Protein AF-A0A3S1KWY7-F1 (afdb_monomer)

Sequence (290 aa):
LQGDIQLAKAERGGAYLPCSKHPVFDRMAEDWLSILKLPIPGHDAVPHLVTTAGLNLLLYQLDRARELLDRSPVELVCEIVSPKKSVVRDLSADSYQHNNMLPQLAIERFILRIAETQAWTAAVASDEPVLRASDLMQREFGWPDGDEDETVGDPKQLLDELLRKATTRHKQHVGKIHATWSRAIGLSSRRSSRRVRYAPTDRLLKTLVVACVDNRLEFKDFLVRLHQRYGIVIGDAQARSFVDAGTADQEDFSDNAHRLEERLASLGLLRRLSDSCAYVENPFQRARAE

Radius of gyration: 23.65 Å; Cα contacts (8 Å, |Δi|>4): 349; chains: 1; bounding box: 58×34×73 Å

pLDDT: mean 91.69, std 10.85, range [40.09, 98.75]

Mean predicted aligned error: 5.95 Å

Foldseek 3Di:
DDDPDDDDPDDDPPPDDPDPDDVLVVLLVLLLVLLVPFPDDPVVSVLLNVLSVLLSVLLVLLVLLCVLVVHDRQAQQAFADDPDDFLSQVVQLVSLVVSLCSNLVSVLSLLCCVCVDPQLVDLQPDPNNQVSLQVVCCVSPVRDDDDPPDDDPHSVVSSVVCSVVVSVVCVVPVSCSNVVSCVVSQQWDCVPHPGIGGYHDPSNVLSLLSSQPNFKDWLVVSQVSCCVSRNYQQALVSCVVCCVVVSDPNVSSNVRSVSSQVVCVVVVQWDDPDPPTIMGGNPRCVVVVD

Secondary structure (DSSP, 8-state):
---S----SS--TT-S-S-S--HHHHHHHHHHHHHHTSSS-HHHHHHHHHHHHHHHHHHHHHHHHHHHTT-PPP-EEB----SS--HHHHHHHHHHHHHHHHHHHHHHHHHHGGGGSHHHHHHHTSSSHHHHHHHHHHHHH-PPPPPTT-----HHHHHHHHHHHHHHHHHHTGGGHHHHHHHHTT-EE-TTSSS-EE---HHHHHHHHHHH-SSEEEHHHHHHHHHHHH-EE-STTT-HHHHHTTSS-HHHHHHHHHHHHHHHHHTT-EEEEETTEEEEE-TTTGGGT-

Structure (mmCIF, N/CA/C/O backbone):
data_AF-A0A3S1KWY7-F1
#
_entry.id   AF-A0A3S1KWY7-F1
#
loop_
_atom_site.group_PDB
_atom_site.id
_atom_site.type_symbol
_atom_site.label_atom_id
_atom_site.label_alt_id
_atom_site.label_comp_id
_atom_site.label_asym_id
_atom_site.label_entity_id
_atom_site.label_seq_id
_atom_site.pdbx_PDB_ins_code
_atom_site.Cartn_x
_atom_site.Cartn_y
_atom_site.Cartn_z
_atom_site.occupancy
_atom_site.B_iso_or_equiv
_atom_site.auth_seq_id
_atom_site.auth_comp_id
_atom_site.auth_asym_id
_atom_site.auth_atom_id
_atom_site.pdbx_PDB_model_num
ATOM 1 N N . LEU A 1 1 ? -31.389 -14.061 -9.889 1.00 49.72 1 LEU A N 1
ATOM 2 C CA . LEU A 1 1 ? -30.827 -12.825 -9.283 1.00 49.72 1 LEU A CA 1
ATOM 3 C C . LEU A 1 1 ? -29.700 -12.225 -10.115 1.00 49.72 1 LEU A C 1
ATOM 5 O O . LEU A 1 1 ? -29.557 -11.013 -10.098 1.00 49.72 1 LEU A O 1
ATOM 9 N N . GLN A 1 2 ? -28.954 -13.015 -10.885 1.00 48.81 2 GLN A N 1
ATOM 10 C CA . GLN A 1 2 ? -28.228 -12.488 -12.041 1.00 48.81 2 GLN A CA 1
ATOM 11 C C . GLN A 1 2 ? -29.067 -12.820 -13.278 1.00 48.81 2 GLN A C 1
ATOM 13 O O . GLN A 1 2 ? -29.510 -13.959 -13.411 1.00 48.81 2 GLN A O 1
ATOM 18 N N . GLY A 1 3 ? -29.427 -11.800 -14.061 1.00 72.56 3 GLY A N 1
ATOM 19 C CA . GLY A 1 3 ? -30.103 -11.984 -15.348 1.00 72.56 3 GLY A CA 1
ATOM 20 C C . GLY A 1 3 ? -29.151 -12.579 -16.386 1.00 72.56 3 GLY A C 1
ATOM 21 O O . GLY A 1 3 ? -28.060 -13.033 -16.038 1.00 72.56 3 GLY A O 1
ATOM 22 N N . ASP A 1 4 ? -29.546 -12.545 -17.655 1.00 79.00 4 ASP A N 1
ATOM 23 C CA . ASP A 1 4 ? -28.697 -13.028 -18.743 1.00 79.00 4 ASP A CA 1
ATOM 24 C C . ASP A 1 4 ? -27.339 -12.311 -18.766 1.00 79.00 4 ASP A C 1
ATOM 26 O O . ASP A 1 4 ? -27.236 -11.113 -18.473 1.00 79.00 4 ASP A O 1
ATOM 30 N N . ILE A 1 5 ? -26.287 -13.061 -19.110 1.00 71.94 5 ILE A N 1
ATOM 31 C CA . ILE A 1 5 ? -24.912 -12.561 -19.182 1.00 71.94 5 ILE A CA 1
ATOM 32 C C . ILE A 1 5 ? -24.863 -11.406 -20.187 1.00 71.94 5 ILE A C 1
ATOM 34 O O . ILE A 1 5 ? -25.022 -11.599 -21.391 1.00 71.94 5 ILE A O 1
ATOM 38 N N . GLN A 1 6 ? -24.611 -10.195 -19.692 1.00 77.06 6 GLN A N 1
ATOM 39 C CA . GLN A 1 6 ? -24.417 -9.031 -20.547 1.00 77.06 6 GLN A CA 1
ATOM 40 C C . GLN A 1 6 ? -22.959 -8.959 -20.987 1.00 77.06 6 GLN A C 1
ATOM 42 O O . GLN A 1 6 ? -22.076 -8.583 -20.216 1.00 77.06 6 GLN A O 1
ATOM 47 N N . LEU A 1 7 ? -22.709 -9.321 -22.242 1.00 74.88 7 LEU A N 1
ATOM 48 C CA . LEU A 1 7 ? -21.405 -9.146 -22.869 1.00 74.88 7 LEU A CA 1
ATOM 49 C C . LEU A 1 7 ? -21.224 -7.694 -23.323 1.00 74.88 7 LEU A C 1
ATOM 51 O O . LEU A 1 7 ? -22.171 -7.025 -23.748 1.00 74.88 7 LEU A O 1
ATOM 55 N N . ALA A 1 8 ? -19.990 -7.197 -23.251 1.00 69.88 8 ALA A N 1
ATOM 56 C CA . ALA A 1 8 ? -19.654 -5.906 -23.831 1.00 69.88 8 ALA A CA 1
ATOM 57 C C . ALA A 1 8 ? -19.888 -5.943 -25.351 1.00 69.88 8 ALA A C 1
ATOM 59 O O . ALA A 1 8 ? -19.490 -6.890 -26.023 1.00 69.88 8 ALA A O 1
ATOM 60 N N . LYS A 1 9 ? -20.506 -4.890 -25.907 1.00 78.06 9 LYS A N 1
ATOM 61 C CA . LYS A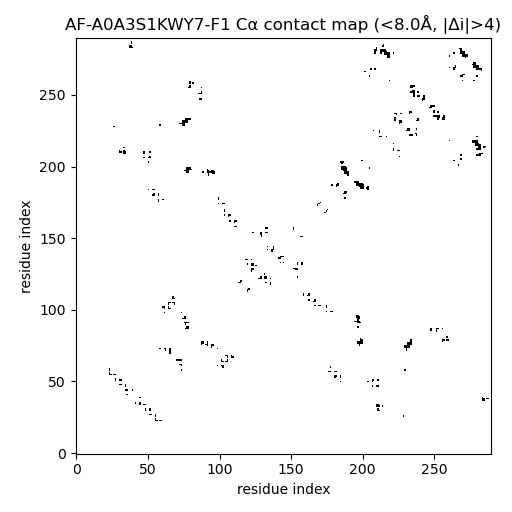 1 9 ? -20.797 -4.792 -27.353 1.00 78.06 9 LYS A CA 1
ATOM 62 C C . LYS A 1 9 ? -19.541 -4.750 -28.236 1.00 78.06 9 LYS A C 1
ATOM 64 O O . LYS A 1 9 ? -19.638 -4.990 -29.432 1.00 78.06 9 LYS A O 1
ATOM 69 N N . ALA A 1 10 ? -18.393 -4.405 -27.658 1.00 76.44 10 ALA A N 1
ATOM 70 C CA . ALA A 1 10 ? -17.090 -4.414 -28.307 1.00 76.44 10 ALA A CA 1
ATOM 71 C C . ALA A 1 10 ? -16.009 -4.688 -27.256 1.00 76.44 10 ALA A C 1
ATOM 73 O O . ALA A 1 10 ? -16.107 -4.192 -26.127 1.00 76.44 10 ALA A O 1
ATOM 74 N N . GLU A 1 11 ? -14.969 -5.433 -27.630 1.00 61.72 11 GLU A N 1
ATOM 75 C CA . GLU A 1 11 ? -13.766 -5.532 -26.809 1.00 61.72 11 GLU A CA 1
ATOM 76 C C . GLU A 1 11 ? -13.100 -4.158 -26.714 1.00 61.72 11 GLU A C 1
ATOM 78 O O . GLU A 1 11 ? -12.749 -3.532 -27.713 1.00 61.72 11 GLU A O 1
ATOM 83 N N . ARG A 1 12 ? -12.928 -3.670 -25.485 1.00 60.59 12 ARG A N 1
ATOM 84 C CA . ARG A 1 12 ? -12.087 -2.505 -25.219 1.00 60.59 12 ARG A CA 1
ATOM 85 C C . ARG A 1 12 ? -10.679 -2.999 -24.923 1.00 60.59 12 ARG A C 1
ATOM 87 O O . ARG A 1 12 ? -10.437 -3.567 -23.858 1.00 60.59 12 ARG A O 1
ATOM 94 N N . GLY A 1 13 ? -9.753 -2.755 -25.849 1.00 58.25 13 GLY A N 1
ATOM 95 C CA . GLY A 1 13 ? -8.327 -2.950 -25.594 1.00 58.25 13 GLY A CA 1
ATOM 96 C C . GLY A 1 13 ? -7.912 -2.237 -24.301 1.00 58.25 13 GLY A C 1
ATOM 97 O O . GLY A 1 13 ? -8.309 -1.097 -24.060 1.00 58.25 13 GLY A O 1
ATOM 98 N N . GLY A 1 14 ? -7.172 -2.933 -23.434 1.00 61.06 14 GLY A N 1
ATOM 99 C CA . GLY A 1 14 ? -6.734 -2.400 -22.138 1.00 61.06 14 GLY A CA 1
ATOM 100 C C . GLY A 1 14 ? -7.802 -2.349 -21.034 1.00 61.06 14 GLY A C 1
ATOM 101 O O . GLY A 1 14 ? -7.566 -1.716 -20.009 1.00 61.06 14 GLY A O 1
ATOM 102 N N . ALA A 1 15 ? -8.963 -2.997 -21.202 1.00 60.56 15 ALA A N 1
ATOM 103 C CA . ALA A 1 15 ? -10.008 -3.062 -20.167 1.00 60.56 15 ALA A CA 1
ATOM 104 C C . ALA A 1 15 ? -9.779 -4.137 -19.086 1.00 60.56 15 ALA A C 1
ATOM 106 O O . ALA A 1 15 ? -10.572 -4.245 -18.151 1.00 60.56 15 ALA A O 1
ATOM 107 N N . TYR A 1 16 ? -8.706 -4.919 -19.201 1.00 69.44 16 TYR A N 1
ATOM 108 C CA . TYR A 1 16 ? -8.359 -5.987 -18.268 1.00 69.44 16 TYR A CA 1
ATOM 109 C C . TYR A 1 16 ? -7.061 -5.665 -17.531 1.00 69.44 16 TYR A C 1
ATOM 111 O O . TYR A 1 16 ? -6.179 -4.982 -18.055 1.00 69.44 16 TYR A O 1
ATOM 119 N N . LEU A 1 17 ? -6.933 -6.188 -16.311 1.00 79.75 17 LEU A N 1
ATOM 120 C CA . LEU A 1 17 ? -5.652 -6.194 -15.613 1.00 79.75 17 LEU A CA 1
ATOM 121 C C . LEU A 1 17 ? -4.672 -7.129 -16.347 1.00 79.75 17 LEU A C 1
ATOM 123 O O . LEU A 1 17 ? -5.096 -8.149 -16.890 1.00 79.75 17 LEU A O 1
ATOM 127 N N . PRO A 1 18 ? -3.361 -6.828 -16.347 1.00 79.75 18 PRO A N 1
ATOM 128 C CA . PRO A 1 18 ? -2.357 -7.562 -17.126 1.00 79.75 18 PRO A CA 1
ATOM 129 C C . PRO A 1 18 ? -2.070 -8.986 -16.619 1.00 79.75 18 PRO A C 1
ATOM 131 O O . PRO A 1 18 ? -1.205 -9.666 -17.163 1.00 79.75 18 PRO A O 1
ATOM 134 N N . CYS A 1 19 ? -2.749 -9.445 -15.566 1.00 86.12 19 CYS A N 1
ATOM 135 C CA . CYS A 1 19 ? -2.584 -10.782 -15.006 1.00 86.12 19 CYS A CA 1
ATOM 136 C C . CYS A 1 19 ? -3.943 -11.437 -14.745 1.00 86.12 19 CYS A C 1
ATOM 138 O O . CYS A 1 19 ? -4.863 -10.803 -14.230 1.00 86.12 19 CYS A O 1
ATOM 140 N N . SER A 1 20 ? -4.037 -12.734 -15.041 1.00 85.88 20 SER A N 1
ATOM 141 C CA . SER A 1 20 ? -5.226 -13.558 -14.784 1.00 85.88 20 SER A CA 1
ATOM 142 C C . SER A 1 20 ? -5.286 -14.118 -13.360 1.00 85.88 20 SER A C 1
ATOM 144 O O . SER A 1 20 ? -6.339 -14.575 -12.926 1.00 85.88 20 SER A O 1
ATOM 146 N N . LYS A 1 21 ? -4.165 -14.089 -12.628 1.00 90.81 21 LYS A N 1
ATOM 147 C CA . LYS A 1 21 ? -4.046 -14.549 -11.239 1.00 90.81 21 LYS A CA 1
ATOM 148 C C . LYS A 1 21 ? -3.151 -13.599 -10.454 1.00 90.81 21 LYS A C 1
ATOM 150 O O . LYS A 1 21 ? -2.120 -13.168 -10.967 1.00 90.81 21 LYS A O 1
ATOM 155 N N . HIS A 1 22 ? -3.548 -13.292 -9.225 1.00 94.25 22 HIS A N 1
ATOM 156 C CA . HIS A 1 22 ? -2.769 -12.508 -8.273 1.00 94.25 22 HIS A CA 1
ATOM 157 C C . HIS A 1 22 ? -3.354 -12.712 -6.864 1.00 94.25 22 HIS A C 1
ATOM 159 O O . HIS A 1 22 ? -4.580 -12.680 -6.750 1.00 94.25 22 HIS A O 1
ATOM 165 N N . PRO A 1 23 ? -2.548 -12.832 -5.788 1.00 93.44 23 PRO A N 1
ATOM 166 C CA . PRO A 1 23 ? -3.064 -13.047 -4.425 1.00 93.44 23 PRO A CA 1
ATOM 167 C C . PRO A 1 23 ? -4.078 -11.993 -3.951 1.00 93.44 23 PRO A C 1
ATOM 169 O O . PRO A 1 23 ? -4.983 -12.274 -3.171 1.00 93.44 23 PRO A O 1
ATOM 172 N N . VAL A 1 24 ? -3.960 -10.761 -4.458 1.00 94.88 24 VAL A N 1
ATOM 173 C CA . VAL A 1 24 ? -4.938 -9.683 -4.213 1.00 94.88 24 VAL A CA 1
ATOM 174 C C . VAL A 1 24 ? -6.356 -10.070 -4.650 1.00 94.88 24 VAL A C 1
ATOM 176 O O . VAL A 1 24 ? -7.313 -9.652 -4.006 1.00 94.88 24 VAL A O 1
ATOM 179 N N . PHE A 1 25 ? -6.511 -10.823 -5.743 1.00 94.88 25 PHE A N 1
ATOM 180 C CA . PHE A 1 25 ? -7.830 -11.198 -6.258 1.00 94.88 25 PHE A CA 1
ATOM 181 C C . PHE A 1 25 ? -8.534 -12.151 -5.293 1.00 94.88 25 PHE A C 1
ATOM 183 O O . PHE A 1 25 ? -9.704 -11.939 -4.982 1.00 94.88 25 PHE A O 1
ATOM 190 N N . ASP A 1 26 ? -7.794 -13.121 -4.753 1.00 96.44 26 ASP A N 1
ATOM 191 C CA . ASP A 1 26 ? -8.300 -14.049 -3.742 1.00 96.44 26 ASP A CA 1
ATOM 192 C C . ASP A 1 26 ? -8.645 -13.301 -2.450 1.00 96.44 26 ASP A C 1
ATOM 194 O O . ASP A 1 26 ? -9.755 -13.430 -1.940 1.00 96.44 26 ASP A O 1
ATOM 198 N N . ARG A 1 27 ? -7.758 -12.412 -1.978 1.00 96.94 27 ARG A N 1
ATOM 199 C CA . ARG A 1 27 ? -8.027 -11.573 -0.799 1.00 96.94 27 ARG A CA 1
ATOM 200 C C . ARG A 1 27 ? -9.278 -10.710 -0.969 1.00 96.94 27 ARG A C 1
ATOM 202 O O . ARG A 1 27 ? -10.098 -10.637 -0.060 1.00 96.94 27 ARG A O 1
ATOM 209 N N . MET A 1 28 ? -9.446 -10.075 -2.128 1.00 96.88 28 MET A N 1
ATOM 210 C CA . MET A 1 28 ? -10.628 -9.267 -2.431 1.00 96.88 28 MET A CA 1
ATOM 211 C C . MET A 1 28 ? -11.903 -10.115 -2.456 1.00 96.88 28 MET A C 1
ATOM 213 O O . MET A 1 28 ? -12.927 -9.689 -1.922 1.00 96.88 28 MET A O 1
ATOM 217 N N . ALA A 1 29 ? -11.843 -11.315 -3.039 1.00 97.56 29 ALA A N 1
ATOM 218 C CA . ALA A 1 29 ? -12.961 -12.250 -3.041 1.00 97.56 29 ALA A CA 1
ATOM 219 C C . ALA A 1 29 ? -13.315 -12.710 -1.620 1.00 97.56 29 ALA A C 1
ATOM 221 O O . ALA A 1 29 ? -14.490 -12.725 -1.260 1.00 97.56 29 ALA A O 1
ATOM 222 N N . GLU A 1 30 ? -12.321 -13.025 -0.789 1.00 97.94 30 GLU A N 1
ATOM 223 C CA . GLU A 1 30 ? -12.524 -13.358 0.621 1.00 97.94 30 GLU A CA 1
ATOM 224 C C . GLU A 1 30 ? -13.171 -12.207 1.397 1.00 97.94 30 GLU A C 1
ATOM 226 O O . GLU A 1 30 ? -14.135 -12.440 2.121 1.00 97.94 30 GLU A O 1
ATOM 231 N N . ASP A 1 31 ? -12.695 -10.969 1.219 1.00 97.94 31 ASP A N 1
ATOM 232 C CA . ASP A 1 31 ? -13.273 -9.792 1.877 1.00 97.94 31 ASP A CA 1
ATOM 233 C C . ASP A 1 31 ? -14.746 -9.617 1.481 1.00 97.94 31 ASP A C 1
ATOM 235 O O . ASP A 1 31 ? -15.614 -9.389 2.327 1.00 97.94 31 ASP A O 1
ATOM 239 N N . TRP A 1 32 ? -15.049 -9.771 0.189 1.00 97.81 32 TRP A N 1
ATOM 240 C CA . TRP A 1 32 ? -16.413 -9.697 -0.324 1.00 97.81 32 TRP A CA 1
ATOM 241 C C . TRP A 1 32 ? -17.293 -10.819 0.214 1.00 97.81 32 TRP A C 1
ATOM 243 O O . TRP A 1 32 ? -18.424 -10.553 0.613 1.00 97.81 32 TRP A O 1
ATOM 253 N N . LEU A 1 33 ? -16.791 -12.052 0.276 1.00 97.25 33 LEU A N 1
ATOM 254 C CA . LEU A 1 33 ? -17.517 -13.176 0.863 1.00 97.25 33 LEU A CA 1
ATOM 255 C C . LEU A 1 33 ? -17.790 -12.947 2.352 1.00 97.25 33 LEU A C 1
ATOM 257 O O . LEU A 1 33 ? -18.905 -13.217 2.795 1.00 97.25 33 LEU A O 1
ATOM 261 N N . SER A 1 34 ? -16.820 -12.433 3.112 1.00 96.19 34 SER A N 1
ATOM 262 C CA . SER A 1 34 ? -17.007 -12.079 4.524 1.00 96.19 34 SER A CA 1
ATOM 263 C C . SER A 1 34 ? -18.106 -11.035 4.696 1.00 96.19 34 SER A C 1
ATOM 265 O O . SER A 1 34 ? -18.969 -11.207 5.547 1.00 96.19 34 SER A O 1
ATOM 267 N N . ILE A 1 35 ? -18.129 -9.996 3.853 1.00 96.81 35 ILE A N 1
ATOM 268 C CA . ILE A 1 35 ? -19.142 -8.932 3.909 1.00 96.81 35 ILE A CA 1
ATOM 269 C C . ILE A 1 35 ? -20.525 -9.441 3.476 1.00 96.81 35 ILE A C 1
ATOM 271 O O . ILE A 1 35 ? -21.518 -9.179 4.149 1.00 96.81 35 ILE A O 1
ATOM 275 N N . LEU A 1 36 ? -20.611 -10.172 2.361 1.00 95.94 36 LEU A N 1
ATOM 276 C CA . LEU A 1 36 ? -21.878 -10.632 1.777 1.00 95.94 36 LEU A CA 1
ATOM 277 C C . LEU A 1 36 ? -22.570 -11.724 2.605 1.00 95.94 36 LEU A C 1
ATOM 279 O O . LEU A 1 36 ? -23.769 -11.935 2.444 1.00 95.94 36 LEU A O 1
ATOM 283 N N . LYS A 1 37 ? -21.836 -12.421 3.479 1.00 94.06 37 LYS A N 1
ATOM 284 C CA . LYS A 1 37 ? -22.401 -13.403 4.419 1.00 94.06 37 LYS A CA 1
ATOM 285 C C . LYS A 1 37 ? -23.088 -12.764 5.625 1.00 94.06 37 LYS A C 1
ATOM 287 O O . LYS A 1 37 ? -23.775 -13.472 6.365 1.00 94.06 37 LYS A O 1
ATOM 292 N N . LEU A 1 38 ? -22.884 -11.469 5.855 1.00 94.00 38 LEU A N 1
ATOM 293 C CA . LEU A 1 38 ? -23.442 -10.788 7.016 1.00 94.00 38 LEU A CA 1
ATOM 294 C C . LEU A 1 38 ? -24.953 -10.609 6.859 1.00 94.00 38 LEU A C 1
ATOM 296 O O . LEU A 1 38 ? -25.429 -10.345 5.753 1.00 94.00 38 LEU A O 1
ATOM 300 N N . PRO A 1 39 ? -25.719 -10.705 7.958 1.00 93.06 39 PRO A N 1
ATOM 301 C CA . PRO A 1 39 ? -27.167 -10.536 7.939 1.00 93.06 39 PRO A CA 1
ATOM 302 C C . PRO A 1 39 ? -27.543 -9.045 7.890 1.00 93.06 39 PRO A C 1
ATOM 304 O O . PRO A 1 39 ? -28.243 -8.539 8.763 1.00 93.06 39 PRO A O 1
ATOM 307 N N . ILE A 1 40 ? -27.053 -8.327 6.879 1.00 93.00 40 ILE A N 1
ATOM 308 C CA . ILE A 1 40 ? -27.330 -6.904 6.658 1.00 93.00 40 ILE A CA 1
ATOM 309 C C . ILE A 1 40 ? -27.979 -6.679 5.293 1.00 93.00 40 ILE A C 1
ATOM 311 O O . ILE A 1 40 ? -27.736 -7.443 4.354 1.00 93.00 40 ILE A O 1
ATOM 315 N N . PRO A 1 41 ? -28.789 -5.619 5.140 1.00 93.44 41 PRO A N 1
ATOM 316 C CA . PRO A 1 41 ? -29.304 -5.227 3.839 1.00 93.44 41 PRO A CA 1
ATOM 317 C C . PRO A 1 41 ? -28.186 -4.995 2.816 1.00 93.44 41 PRO A C 1
ATOM 319 O O . PRO A 1 41 ? -27.132 -4.441 3.128 1.00 93.44 41 PRO A O 1
ATOM 322 N N . GLY A 1 42 ? -28.442 -5.337 1.549 1.00 89.69 42 GLY A N 1
ATOM 323 C CA . GLY A 1 42 ? -27.450 -5.160 0.481 1.00 89.69 42 GLY A CA 1
ATOM 324 C C . GLY A 1 42 ? -26.943 -3.718 0.347 1.00 89.69 42 GLY A C 1
ATOM 325 O O . GLY A 1 42 ? -25.762 -3.508 0.087 1.00 89.69 42 GLY A O 1
ATOM 326 N N . HIS A 1 43 ? -27.796 -2.716 0.591 1.00 92.31 43 HIS A N 1
ATOM 327 C CA . HIS A 1 43 ? -27.392 -1.306 0.557 1.00 92.31 43 HIS A CA 1
ATOM 328 C C . HIS A 1 43 ? -26.395 -0.931 1.667 1.00 92.31 43 HIS A C 1
ATOM 330 O O . HIS A 1 43 ? -25.552 -0.067 1.437 1.00 92.31 43 HIS A O 1
ATOM 336 N N . ASP A 1 44 ? -26.432 -1.612 2.816 1.00 93.44 44 ASP A N 1
ATOM 337 C CA . ASP A 1 44 ? -25.475 -1.426 3.914 1.00 93.44 44 ASP A CA 1
ATOM 338 C C . ASP A 1 44 ? -24.155 -2.168 3.660 1.00 93.44 44 ASP A C 1
ATOM 340 O O . ASP A 1 44 ? -23.091 -1.730 4.103 1.00 93.44 44 ASP A O 1
ATOM 344 N N . ALA A 1 45 ? -24.192 -3.261 2.892 1.00 96.00 45 ALA A N 1
ATOM 345 C CA . ALA A 1 45 ? -22.995 -3.986 2.467 1.00 96.00 45 ALA A CA 1
ATOM 346 C C . ALA A 1 45 ? -22.182 -3.216 1.407 1.00 96.00 45 ALA A C 1
ATOM 348 O O . ALA A 1 45 ? -20.949 -3.261 1.415 1.00 96.00 45 ALA A O 1
ATOM 349 N N . VAL A 1 46 ? -22.845 -2.479 0.504 1.00 96.88 46 VAL A N 1
ATOM 350 C CA . VAL A 1 46 ? -22.202 -1.783 -0.630 1.00 96.88 46 VAL A CA 1
ATOM 351 C C . VAL A 1 46 ? -21.046 -0.861 -0.206 1.00 96.88 46 VAL A C 1
ATOM 353 O O . VAL A 1 46 ? -19.967 -0.987 -0.789 1.00 96.88 46 VAL A O 1
ATOM 356 N N . PRO A 1 47 ? -21.174 0.023 0.805 1.00 97.06 47 PRO A N 1
ATOM 357 C CA . PRO A 1 47 ? -20.056 0.854 1.255 1.00 97.06 47 PRO A CA 1
ATOM 358 C C . PRO A 1 47 ? -18.812 0.054 1.670 1.00 97.06 47 PRO A C 1
ATOM 360 O O . PRO A 1 47 ? -17.687 0.476 1.386 1.00 97.06 47 PRO A O 1
ATOM 363 N N . HIS A 1 48 ? -19.000 -1.105 2.308 1.00 98.00 48 HIS A N 1
ATOM 364 C CA . HIS A 1 48 ? -17.911 -1.992 2.720 1.00 98.00 48 HIS A CA 1
ATOM 365 C C . HIS A 1 48 ? -17.269 -2.695 1.517 1.00 98.00 48 HIS A C 1
ATOM 367 O O . HIS A 1 48 ? -16.041 -2.749 1.426 1.00 98.00 48 HIS A O 1
ATOM 373 N N . LEU A 1 49 ? -18.076 -3.152 0.554 1.00 98.19 49 LEU A N 1
ATOM 374 C CA . LEU A 1 49 ? -17.595 -3.754 -0.696 1.00 98.19 49 LEU A CA 1
ATOM 375 C C . LEU A 1 49 ? -16.781 -2.760 -1.530 1.00 98.19 49 LEU A C 1
ATOM 377 O O . LEU A 1 49 ? -15.694 -3.087 -1.997 1.00 98.19 49 LEU A O 1
ATOM 381 N N . VAL A 1 50 ? -17.263 -1.522 -1.668 1.00 97.69 50 VAL A N 1
ATOM 382 C CA . VAL A 1 50 ? -16.556 -0.454 -2.396 1.00 97.69 50 VAL A CA 1
ATOM 383 C C . VAL A 1 50 ? -15.239 -0.102 -1.704 1.00 97.69 50 VAL A C 1
ATOM 385 O O . VAL A 1 50 ? -14.211 0.058 -2.361 1.00 97.69 50 VAL A O 1
ATOM 388 N N . THR A 1 51 ? -15.247 -0.004 -0.373 1.00 98.31 51 THR A N 1
ATOM 389 C CA . THR A 1 51 ? -14.051 0.342 0.408 1.00 98.31 51 THR A CA 1
ATOM 390 C C . THR A 1 51 ? -12.990 -0.762 0.332 1.00 98.31 51 THR A C 1
ATOM 392 O O . THR A 1 51 ? -11.824 -0.459 0.076 1.00 98.31 51 THR A O 1
ATOM 395 N N . THR A 1 52 ? -13.375 -2.034 0.490 1.00 98.12 52 THR A N 1
ATOM 396 C CA . THR A 1 52 ? -12.451 -3.180 0.359 1.00 98.12 52 THR A CA 1
ATOM 397 C C . THR A 1 52 ? -11.969 -3.371 -1.076 1.00 98.12 52 THR A C 1
ATOM 399 O O . THR A 1 52 ? -10.792 -3.663 -1.277 1.00 98.12 52 THR A O 1
ATOM 402 N N . ALA A 1 53 ? -12.811 -3.124 -2.084 1.00 97.50 53 ALA A N 1
ATOM 403 C CA . ALA A 1 53 ? -12.390 -3.118 -3.485 1.00 97.50 53 ALA A CA 1
ATOM 404 C C . ALA A 1 53 ? -11.317 -2.053 -3.744 1.00 97.50 53 ALA A C 1
ATOM 406 O O . ALA A 1 53 ? -10.266 -2.351 -4.305 1.00 97.50 53 ALA A O 1
ATOM 407 N N . GLY A 1 54 ? -11.544 -0.818 -3.285 1.00 97.25 54 GLY A N 1
ATOM 408 C CA . GLY A 1 54 ? -10.576 0.266 -3.436 1.00 97.25 54 GLY A CA 1
ATOM 409 C C . GLY A 1 54 ? -9.256 -0.007 -2.708 1.00 97.25 54 GLY A C 1
ATOM 410 O O . GLY A 1 54 ? -8.194 0.263 -3.266 1.00 97.25 54 GLY A O 1
ATOM 411 N N . LEU A 1 55 ? -9.305 -0.585 -1.500 1.00 98.38 55 LEU A N 1
ATOM 412 C CA . LEU A 1 55 ? -8.106 -1.003 -0.766 1.00 98.38 55 LEU A CA 1
ATOM 413 C C . LEU A 1 55 ? -7.330 -2.076 -1.536 1.00 98.38 55 LEU A C 1
ATOM 415 O O . LEU A 1 55 ? -6.126 -1.938 -1.735 1.00 98.38 55 LEU A O 1
ATOM 419 N N . ASN A 1 56 ? -8.016 -3.117 -2.006 1.00 97.75 56 ASN A N 1
ATOM 420 C CA . ASN A 1 56 ? -7.385 -4.213 -2.729 1.00 97.75 56 ASN A CA 1
ATOM 421 C C . ASN A 1 56 ? -6.786 -3.760 -4.061 1.00 97.75 56 ASN A C 1
ATOM 423 O O . ASN A 1 56 ? -5.645 -4.103 -4.349 1.00 97.75 56 ASN A O 1
ATOM 427 N N . LEU A 1 57 ? -7.486 -2.940 -4.846 1.00 95.06 57 LEU A N 1
ATOM 428 C CA . LEU A 1 57 ? -6.946 -2.431 -6.109 1.00 95.06 57 LEU A CA 1
ATOM 429 C C . LEU A 1 57 ? -5.772 -1.456 -5.897 1.00 95.06 57 LEU A C 1
ATOM 431 O O . LEU A 1 57 ? -4.842 -1.432 -6.704 1.00 95.06 57 LEU A O 1
ATOM 435 N N . LEU A 1 58 ? -5.775 -0.681 -4.805 1.00 96.75 58 LEU A N 1
ATOM 436 C CA . LEU A 1 58 ? -4.615 0.120 -4.403 1.00 96.75 58 LEU A CA 1
ATOM 437 C C . LEU A 1 58 ? -3.425 -0.782 -4.057 1.00 96.75 58 LEU A C 1
ATOM 439 O O . LEU A 1 58 ? -2.327 -0.554 -4.559 1.00 96.75 58 LEU A O 1
ATOM 443 N N . LEU A 1 59 ? -3.641 -1.821 -3.245 1.00 97.25 59 LEU A N 1
ATOM 444 C CA . LEU A 1 59 ? -2.600 -2.789 -2.893 1.00 97.25 59 LEU A CA 1
ATOM 445 C C . LEU A 1 59 ? -2.081 -3.534 -4.123 1.00 97.25 59 LEU A C 1
ATOM 447 O O . LEU A 1 59 ? -0.878 -3.703 -4.242 1.00 97.25 59 LEU A O 1
ATOM 451 N N . TYR A 1 60 ? -2.946 -3.885 -5.078 1.00 96.19 60 TYR A N 1
ATOM 452 C CA . TYR A 1 60 ? -2.534 -4.464 -6.356 1.00 96.19 60 TYR A CA 1
ATOM 453 C C . TYR A 1 60 ? -1.543 -3.565 -7.100 1.00 96.19 60 TYR A C 1
ATOM 455 O O . TYR A 1 60 ? -0.512 -4.044 -7.563 1.00 96.19 60 TYR A O 1
ATOM 463 N N . GLN A 1 61 ? -1.813 -2.258 -7.192 1.00 95.19 61 GLN A N 1
ATOM 464 C CA . GLN A 1 61 ? -0.888 -1.327 -7.842 1.00 95.19 61 GLN A CA 1
ATOM 465 C C . GLN A 1 61 ? 0.486 -1.321 -7.155 1.00 95.19 61 GLN A C 1
ATOM 467 O O . GLN A 1 61 ? 1.512 -1.321 -7.838 1.00 95.19 61 GLN A O 1
ATOM 472 N N . LEU A 1 62 ? 0.506 -1.308 -5.819 1.00 97.25 62 LEU A N 1
ATOM 473 C CA . LEU A 1 62 ? 1.751 -1.302 -5.054 1.00 97.25 62 LEU A CA 1
ATOM 474 C C . LEU A 1 62 ? 2.480 -2.652 -5.141 1.00 97.25 62 LEU A C 1
ATOM 476 O O . LEU A 1 62 ? 3.693 -2.659 -5.323 1.00 97.25 62 LEU A O 1
ATOM 480 N N . ASP A 1 63 ? 1.751 -3.769 -5.103 1.00 96.38 63 ASP A N 1
ATOM 481 C CA . ASP A 1 63 ? 2.272 -5.130 -5.269 1.00 96.38 63 ASP A CA 1
ATOM 482 C C . ASP A 1 63 ? 2.949 -5.305 -6.629 1.00 96.38 63 ASP A C 1
ATOM 484 O O . ASP A 1 63 ? 4.110 -5.698 -6.699 1.00 96.38 63 ASP A O 1
ATOM 488 N N . ARG A 1 64 ? 2.286 -4.899 -7.717 1.00 95.50 64 ARG A N 1
ATOM 489 C CA . ARG A 1 64 ? 2.889 -4.942 -9.057 1.00 95.50 64 ARG A CA 1
ATOM 490 C C . ARG A 1 64 ? 4.150 -4.090 -9.155 1.00 95.50 64 ARG A C 1
ATOM 492 O O . ARG A 1 64 ? 5.094 -4.480 -9.841 1.00 95.50 64 ARG A O 1
ATOM 499 N N . ALA A 1 65 ? 4.174 -2.944 -8.476 1.00 96.56 65 ALA A N 1
ATOM 500 C CA . ALA A 1 65 ? 5.344 -2.081 -8.445 1.00 96.56 65 ALA A CA 1
ATOM 501 C C . ALA A 1 65 ? 6.508 -2.717 -7.669 1.00 96.56 65 ALA A C 1
ATOM 503 O O . ALA A 1 65 ? 7.618 -2.769 -8.197 1.00 96.56 65 ALA A O 1
ATOM 504 N N . ARG A 1 66 ? 6.275 -3.240 -6.454 1.00 96.44 66 ARG A N 1
ATOM 505 C CA . ARG A 1 66 ? 7.335 -3.898 -5.668 1.00 96.44 66 ARG A CA 1
ATOM 506 C C . ARG A 1 66 ? 7.857 -5.172 -6.330 1.00 96.44 66 ARG A C 1
ATOM 508 O O . ARG A 1 66 ? 9.051 -5.411 -6.258 1.00 96.44 66 ARG A O 1
ATOM 515 N N . GLU A 1 67 ? 7.007 -5.948 -7.006 1.00 95.38 67 GLU A N 1
ATOM 516 C CA . GLU A 1 67 ? 7.407 -7.179 -7.704 1.00 95.38 67 GLU A CA 1
ATOM 517 C C . GLU A 1 67 ? 8.355 -6.879 -8.860 1.00 95.38 67 GLU A C 1
ATOM 519 O O . GLU A 1 67 ? 9.363 -7.555 -9.029 1.00 95.38 67 GLU A O 1
ATOM 524 N N . LEU A 1 68 ? 8.067 -5.831 -9.633 1.00 95.06 68 LEU A N 1
ATOM 525 C CA . LEU A 1 68 ? 8.953 -5.407 -10.712 1.00 95.06 68 LEU A CA 1
ATOM 526 C C . LEU A 1 68 ? 10.277 -4.818 -10.194 1.00 95.06 68 LEU A C 1
ATOM 528 O O . LEU A 1 68 ? 11.299 -4.900 -10.872 1.00 95.06 68 LEU A O 1
ATOM 532 N N . LEU A 1 69 ? 10.246 -4.198 -9.015 1.00 97.06 69 LEU A N 1
ATOM 533 C CA . LEU A 1 69 ? 11.410 -3.602 -8.361 1.00 97.06 69 LEU A CA 1
ATOM 534 C C . LEU A 1 69 ? 12.199 -4.591 -7.488 1.00 97.06 69 LEU A C 1
ATOM 536 O O . LEU A 1 69 ? 13.181 -4.164 -6.886 1.00 97.06 69 LEU A O 1
ATOM 540 N N . ASP A 1 70 ? 11.761 -5.850 -7.397 1.00 96.50 70 ASP A N 1
ATOM 541 C CA . ASP A 1 70 ? 12.300 -6.879 -6.498 1.00 96.50 70 ASP A CA 1
ATOM 542 C C . ASP A 1 70 ? 12.420 -6.401 -5.036 1.00 96.50 70 ASP A C 1
ATOM 544 O O . ASP A 1 70 ? 13.474 -6.442 -4.402 1.00 96.50 70 ASP A O 1
ATOM 548 N N . ARG A 1 71 ? 11.321 -5.845 -4.510 1.00 95.69 71 ARG A N 1
ATOM 549 C CA . ARG A 1 71 ? 11.237 -5.314 -3.142 1.00 95.69 71 ARG A CA 1
ATOM 550 C C . ARG A 1 71 ? 10.346 -6.162 -2.244 1.00 95.69 71 ARG A C 1
ATOM 552 O O . ARG A 1 71 ? 9.399 -6.810 -2.697 1.00 95.69 71 ARG A O 1
ATOM 559 N N . SER A 1 72 ? 10.618 -6.060 -0.944 1.00 93.94 72 SER A N 1
ATOM 560 C CA . SER A 1 72 ? 9.804 -6.635 0.126 1.00 93.94 72 SER A CA 1
ATOM 561 C C . SER A 1 72 ? 8.321 -6.245 0.020 1.00 93.94 72 SER A C 1
ATOM 563 O O . SER A 1 72 ? 7.990 -5.221 -0.592 1.00 93.94 72 SER A O 1
ATOM 565 N N . PRO A 1 73 ? 7.415 -7.043 0.621 1.00 94.50 73 PRO A N 1
ATOM 566 C CA . PRO A 1 73 ? 5.997 -6.717 0.719 1.00 94.50 73 PRO A CA 1
ATOM 567 C C . PRO A 1 73 ? 5.737 -5.294 1.222 1.00 94.50 73 PRO A C 1
ATOM 569 O O . PRO A 1 73 ? 6.488 -4.751 2.028 1.00 94.50 73 PRO A O 1
ATOM 572 N N . VAL A 1 74 ? 4.661 -4.691 0.720 1.00 95.19 74 VAL A N 1
ATOM 573 C CA . VAL A 1 74 ? 4.285 -3.315 1.057 1.00 95.19 74 VAL A CA 1
ATOM 574 C C . VAL A 1 74 ? 3.798 -3.253 2.497 1.00 95.19 74 VAL A C 1
ATOM 576 O O . VAL A 1 74 ? 2.876 -3.976 2.869 1.00 95.19 74 VAL A O 1
ATOM 579 N N . GLU A 1 75 ? 4.343 -2.313 3.262 1.00 96.75 75 GLU A N 1
ATOM 580 C CA . GLU A 1 75 ? 3.857 -1.976 4.596 1.00 96.75 75 GLU A CA 1
ATOM 581 C C . GLU A 1 75 ? 3.180 -0.598 4.597 1.00 96.75 75 GLU A C 1
ATOM 583 O O . GLU A 1 75 ? 3.667 0.378 4.014 1.00 96.75 75 GLU A O 1
ATOM 588 N N . LEU A 1 76 ? 2.034 -0.519 5.272 1.00 98.50 76 LEU A N 1
ATOM 589 C CA . LEU A 1 76 ? 1.225 0.676 5.477 1.00 98.50 76 LEU A CA 1
ATOM 590 C C . LEU A 1 76 ? 1.282 1.050 6.963 1.00 98.50 76 LEU A C 1
ATOM 592 O O . LEU A 1 76 ? 0.406 0.663 7.743 1.00 98.50 76 LEU A O 1
ATOM 596 N N . VAL A 1 77 ? 2.308 1.805 7.365 1.00 98.62 77 VAL A N 1
ATOM 597 C CA . VAL A 1 77 ? 2.447 2.271 8.755 1.00 98.62 77 VAL A CA 1
ATOM 598 C C . VAL A 1 77 ? 1.349 3.286 9.047 1.00 98.62 77 VAL A C 1
ATOM 600 O O . VAL A 1 77 ? 1.353 4.388 8.500 1.00 98.62 77 VAL A O 1
ATOM 603 N N . CYS A 1 78 ? 0.385 2.916 9.884 1.00 98.62 78 CYS A N 1
ATOM 604 C CA . CYS A 1 78 ? -0.822 3.694 10.137 1.00 98.62 78 CYS A CA 1
ATOM 605 C C . CYS A 1 78 ? -0.761 4.392 11.497 1.00 98.62 78 CYS A C 1
ATOM 607 O O . CYS A 1 78 ? -0.729 3.748 12.545 1.00 98.62 78 CYS A O 1
ATOM 609 N N . GLU A 1 79 ? -0.838 5.722 11.488 1.00 97.81 79 GLU A N 1
ATOM 610 C CA . GLU A 1 79 ? -1.041 6.496 12.710 1.00 97.81 79 GLU A CA 1
ATOM 611 C C . GLU A 1 79 ? -2.524 6.501 13.099 1.00 97.81 79 GLU A C 1
ATOM 613 O O . GLU A 1 79 ? -3.391 6.915 12.320 1.00 97.81 79 GLU A O 1
ATOM 618 N N . ILE A 1 80 ? -2.812 6.159 14.351 1.00 97.56 80 ILE A N 1
ATOM 619 C CA . ILE A 1 80 ? -4.085 6.487 14.982 1.00 97.56 80 ILE A CA 1
ATOM 620 C C . ILE A 1 80 ? -4.007 7.913 15.517 1.00 97.56 80 ILE A C 1
ATOM 622 O O . ILE A 1 80 ? -3.249 8.219 16.438 1.00 97.56 80 ILE A O 1
ATOM 626 N N . VAL A 1 81 ? -4.790 8.795 14.892 1.00 93.12 81 VAL A N 1
ATOM 627 C CA . VAL A 1 81 ? -4.703 10.247 15.084 1.00 93.12 81 VAL A CA 1
ATOM 628 C C . VAL A 1 81 ? -4.790 10.631 16.559 1.00 93.12 81 VAL A C 1
ATOM 630 O O . VAL A 1 81 ? -5.797 10.378 17.215 1.00 93.12 81 VAL A O 1
ATOM 633 N N . SER A 1 82 ? -3.769 11.343 17.035 1.00 88.75 82 SER A N 1
ATOM 634 C CA . SER A 1 82 ? -3.722 11.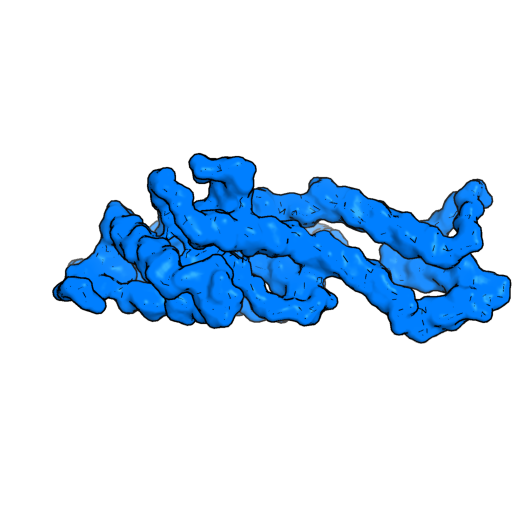926 18.377 1.00 88.7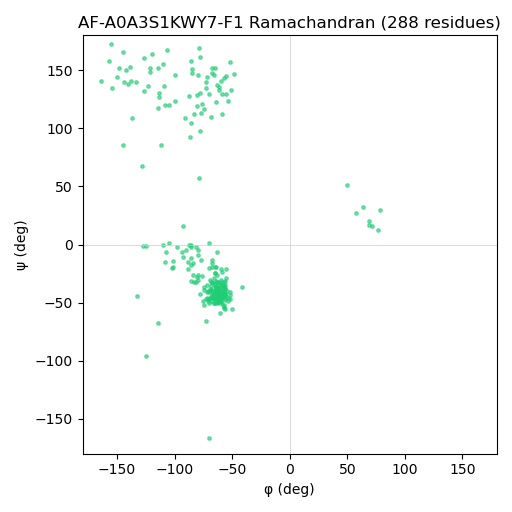5 82 SER A CA 1
ATOM 635 C C . SER A 1 82 ? -3.416 13.436 18.342 1.00 88.75 82 SER A C 1
ATOM 637 O O . SER A 1 82 ? -2.912 13.950 17.335 1.00 88.75 82 SER A O 1
ATOM 639 N N . PRO A 1 83 ? -3.719 14.200 19.410 1.00 84.69 83 PRO A N 1
ATOM 640 C CA . PRO A 1 83 ? -3.435 15.638 19.446 1.00 84.69 83 PRO A CA 1
ATOM 641 C C . PRO A 1 83 ? -1.936 15.961 19.384 1.00 84.69 83 PRO A C 1
ATOM 643 O O . PRO A 1 83 ? -1.533 16.930 18.740 1.00 84.69 83 PRO A O 1
ATOM 646 N N . LYS A 1 84 ? -1.103 15.140 20.033 1.00 87.25 84 LYS A N 1
ATOM 647 C CA . LYS A 1 84 ? 0.353 15.313 20.066 1.00 87.25 84 LYS A CA 1
ATOM 648 C C . LYS A 1 84 ? 0.996 14.670 18.837 1.00 87.25 84 LYS A C 1
ATOM 650 O O . LYS A 1 84 ? 0.459 13.740 18.246 1.00 87.25 84 LYS A O 1
ATOM 655 N N . LYS A 1 85 ? 2.138 15.202 18.408 1.00 88.56 85 LYS A N 1
ATOM 656 C CA . LYS A 1 85 ? 2.958 14.562 17.373 1.00 88.56 85 LYS A CA 1
ATOM 657 C C . LYS A 1 85 ? 3.638 13.325 17.977 1.00 88.56 85 LYS A C 1
ATOM 659 O O . LYS A 1 85 ? 4.157 13.432 19.081 1.00 88.56 85 LYS A O 1
ATOM 664 N N . SER A 1 86 ? 3.628 12.201 17.262 1.00 92.75 86 SER A N 1
ATOM 665 C CA . SER A 1 86 ? 4.300 10.946 17.639 1.00 92.75 86 SER A CA 1
ATOM 666 C C . SER A 1 86 ? 5.339 10.536 16.593 1.00 92.75 86 SER A C 1
ATOM 668 O O . SER A 1 86 ? 5.280 11.012 15.456 1.00 92.75 86 SER A O 1
ATOM 670 N N . VAL A 1 87 ? 6.248 9.624 16.946 1.00 95.62 87 VAL A N 1
ATOM 671 C CA . VAL A 1 87 ? 7.197 9.016 15.994 1.00 95.62 87 VAL A CA 1
ATOM 672 C C . VAL A 1 87 ? 6.447 8.267 14.889 1.00 95.62 87 VAL A C 1
ATOM 674 O O . VAL A 1 87 ? 6.709 8.473 13.704 1.00 95.62 87 VAL A O 1
ATOM 677 N N . VAL A 1 88 ? 5.400 7.515 15.252 1.00 97.06 88 VAL A N 1
ATOM 678 C CA . VAL A 1 88 ? 4.532 6.808 14.291 1.00 97.06 88 VAL A CA 1
ATOM 679 C C . VAL A 1 88 ? 3.909 7.755 13.256 1.00 97.06 88 VAL A C 1
ATOM 681 O O . VAL A 1 88 ? 3.715 7.361 12.109 1.00 97.06 88 VAL A O 1
ATOM 684 N N . ARG A 1 89 ? 3.632 9.025 13.597 1.00 96.56 89 ARG A N 1
ATOM 685 C CA . ARG A 1 89 ? 3.142 10.019 12.621 1.00 96.56 89 ARG A CA 1
ATOM 686 C C . ARG A 1 89 ? 4.160 10.289 11.516 1.00 96.56 89 ARG A C 1
ATOM 688 O O . ARG A 1 89 ? 3.764 10.423 10.356 1.00 96.56 89 ARG A O 1
ATOM 695 N N . ASP A 1 90 ? 5.432 10.422 11.878 1.00 96.25 90 ASP A N 1
ATOM 696 C CA . ASP A 1 90 ? 6.505 10.679 10.919 1.00 96.25 90 ASP A CA 1
ATOM 697 C C . ASP A 1 90 ? 6.774 9.425 10.077 1.00 96.25 90 ASP A C 1
ATOM 699 O O . ASP A 1 90 ? 6.721 9.519 8.849 1.00 96.25 90 ASP A O 1
ATOM 703 N N . LEU A 1 91 ? 6.878 8.248 10.707 1.00 97.75 91 LEU A N 1
ATOM 704 C CA . LEU A 1 91 ? 7.013 6.963 10.006 1.00 97.75 91 LEU A CA 1
ATOM 705 C C . LEU A 1 91 ? 5.841 6.685 9.059 1.00 97.75 91 LEU A C 1
ATOM 707 O O . LEU A 1 91 ? 6.030 6.228 7.935 1.00 97.75 91 LEU A O 1
ATOM 711 N N . SER A 1 92 ? 4.618 7.016 9.469 1.00 98.31 92 SER A N 1
ATOM 712 C CA . SER A 1 92 ? 3.435 6.891 8.619 1.00 98.31 92 SER A CA 1
ATOM 713 C C . SER A 1 92 ? 3.490 7.816 7.402 1.00 98.31 92 SER A C 1
ATOM 715 O O . SER A 1 92 ? 3.063 7.451 6.303 1.00 98.31 92 SER A O 1
ATOM 717 N N . ALA A 1 93 ? 4.015 9.030 7.576 1.00 98.00 93 ALA A N 1
ATOM 718 C CA . ALA A 1 93 ? 4.208 9.955 6.471 1.00 98.00 93 ALA A CA 1
ATOM 719 C C . ALA A 1 93 ? 5.321 9.475 5.526 1.00 98.00 93 ALA A C 1
ATOM 721 O O . ALA A 1 93 ? 5.167 9.604 4.312 1.00 98.00 93 ALA A O 1
ATOM 722 N N . ASP A 1 94 ? 6.406 8.908 6.055 1.00 97.69 94 ASP A N 1
ATOM 723 C CA . ASP A 1 94 ? 7.504 8.330 5.272 1.00 97.69 94 ASP A CA 1
ATOM 724 C C . ASP A 1 94 ? 7.039 7.102 4.481 1.00 97.69 94 ASP A C 1
ATOM 726 O O . ASP A 1 94 ? 7.187 7.079 3.259 1.00 97.69 94 ASP A O 1
ATOM 730 N N . SER A 1 95 ? 6.366 6.155 5.144 1.00 98.06 95 SER A N 1
ATOM 731 C CA . SER A 1 95 ? 5.722 4.986 4.528 1.00 98.06 95 SER A CA 1
ATOM 732 C C . SER A 1 95 ? 4.765 5.407 3.407 1.00 98.06 95 SER A C 1
ATOM 734 O O . SER A 1 95 ? 4.852 4.899 2.288 1.00 98.06 95 SER A O 1
ATOM 736 N N . TYR A 1 96 ? 3.918 6.418 3.644 1.00 98.62 96 TYR A N 1
ATOM 737 C CA . TYR A 1 96 ? 3.026 6.943 2.609 1.00 98.62 96 TYR A CA 1
ATOM 738 C C . TYR A 1 96 ? 3.791 7.502 1.405 1.00 98.62 96 TYR A C 1
ATOM 740 O O . TYR A 1 96 ? 3.422 7.215 0.266 1.00 98.62 96 TYR A O 1
ATOM 748 N N . GLN A 1 97 ? 4.820 8.332 1.622 1.00 97.88 97 GLN A N 1
ATOM 749 C CA . GLN A 1 97 ? 5.583 8.911 0.509 1.00 97.88 97 GLN A CA 1
ATOM 750 C C . GLN A 1 97 ? 6.330 7.828 -0.271 1.00 97.88 97 GLN A C 1
ATOM 752 O O . GLN A 1 97 ? 6.301 7.852 -1.500 1.00 97.88 97 GLN A O 1
ATOM 757 N N . HIS A 1 98 ? 6.935 6.864 0.428 1.00 97.38 98 HIS A N 1
ATOM 758 C CA . HIS A 1 98 ? 7.620 5.730 -0.183 1.00 97.38 98 HIS A CA 1
ATOM 759 C C . HIS A 1 98 ? 6.681 4.962 -1.117 1.00 97.38 98 HIS A C 1
ATOM 761 O O . HIS A 1 98 ? 6.946 4.844 -2.313 1.00 97.38 98 HIS A O 1
ATOM 767 N N . ASN A 1 99 ? 5.534 4.527 -0.596 1.00 98.19 99 ASN A N 1
ATOM 768 C CA . ASN A 1 99 ? 4.555 3.759 -1.358 1.00 98.19 99 ASN A CA 1
ATOM 769 C C . ASN A 1 99 ? 3.959 4.563 -2.518 1.00 98.19 99 ASN A C 1
ATOM 771 O O . ASN A 1 99 ? 3.757 4.029 -3.605 1.00 98.19 99 ASN A O 1
ATOM 775 N N . ASN A 1 100 ? 3.739 5.868 -2.335 1.00 97.50 100 ASN A N 1
ATOM 776 C CA . ASN A 1 100 ? 3.237 6.733 -3.400 1.00 97.50 100 ASN A CA 1
ATOM 777 C C . ASN A 1 100 ? 4.221 6.882 -4.576 1.00 97.50 100 ASN A C 1
ATOM 779 O O . ASN A 1 100 ? 3.787 7.183 -5.686 1.00 97.50 100 ASN A O 1
ATOM 783 N N . MET A 1 101 ? 5.523 6.684 -4.347 1.00 97.12 101 MET A N 1
ATOM 784 C CA . MET A 1 101 ? 6.559 6.748 -5.384 1.00 97.12 101 MET A CA 1
ATOM 785 C C . MET A 1 101 ? 6.796 5.412 -6.098 1.00 97.12 101 MET A C 1
ATOM 787 O O . MET A 1 101 ? 7.301 5.419 -7.222 1.00 97.12 101 MET A O 1
ATOM 791 N N . LEU A 1 102 ? 6.422 4.276 -5.492 1.00 97.25 102 LEU A N 1
ATOM 792 C CA . LEU A 1 102 ? 6.682 2.941 -6.048 1.00 97.25 102 LEU A CA 1
ATOM 793 C C . LEU A 1 102 ? 6.203 2.773 -7.501 1.00 97.25 102 LEU A C 1
ATOM 795 O O . LEU A 1 102 ? 6.996 2.296 -8.312 1.00 97.25 102 LEU A O 1
ATOM 799 N N . PRO A 1 103 ? 4.976 3.179 -7.892 1.00 96.88 103 PRO A N 1
ATOM 800 C CA . PRO A 1 103 ? 4.513 2.982 -9.265 1.00 96.88 103 PRO A CA 1
ATOM 801 C C . PRO A 1 103 ? 5.337 3.746 -10.310 1.00 96.88 103 PRO A C 1
ATOM 803 O O . PRO A 1 103 ? 5.498 3.258 -11.426 1.00 96.88 103 PRO A O 1
ATOM 806 N N . GLN A 1 104 ? 5.874 4.919 -9.957 1.00 97.31 104 GLN A N 1
ATOM 807 C CA . GLN A 1 104 ? 6.747 5.675 -10.853 1.00 97.31 104 GLN A CA 1
ATOM 808 C C . GLN A 1 104 ? 8.085 4.950 -11.019 1.00 97.31 104 GLN A C 1
ATOM 810 O O . GLN A 1 104 ? 8.485 4.677 -12.146 1.00 97.31 104 GLN A O 1
ATOM 815 N N . LEU A 1 105 ? 8.722 4.562 -9.906 1.00 97.81 105 LEU A N 1
ATOM 816 C CA . LEU A 1 105 ? 9.978 3.802 -9.922 1.00 97.81 105 LEU A CA 1
ATOM 817 C C . LEU A 1 105 ? 9.841 2.500 -10.723 1.00 97.81 105 LEU A C 1
ATOM 819 O O . LEU A 1 105 ? 10.749 2.119 -11.455 1.00 97.81 105 LEU A O 1
ATOM 823 N N . ALA A 1 106 ? 8.694 1.829 -10.616 1.00 97.38 106 ALA A N 1
ATOM 824 C CA . ALA A 1 106 ? 8.403 0.618 -11.370 1.00 97.38 106 ALA A CA 1
ATOM 825 C C . ALA A 1 106 ? 8.342 0.877 -12.884 1.00 97.38 106 ALA A C 1
ATOM 827 O O . ALA A 1 106 ? 8.914 0.109 -13.650 1.00 97.38 106 ALA A O 1
ATOM 828 N N . ILE A 1 107 ? 7.707 1.964 -13.334 1.00 96.00 107 ILE A N 1
ATOM 829 C CA . ILE A 1 107 ? 7.693 2.337 -14.761 1.00 96.00 107 ILE A CA 1
ATOM 830 C C . ILE A 1 107 ? 9.103 2.664 -15.252 1.00 96.00 107 ILE A C 1
ATOM 832 O O . ILE A 1 107 ? 9.495 2.207 -16.323 1.00 96.00 107 ILE A O 1
ATOM 836 N N . GLU A 1 108 ? 9.874 3.412 -14.463 1.00 96.94 108 GLU A N 1
ATOM 837 C CA . GLU A 1 108 ? 11.262 3.735 -14.798 1.00 96.94 108 GLU A CA 1
ATOM 838 C C . GLU A 1 108 ? 12.094 2.450 -14.942 1.00 96.94 108 GLU A C 1
ATOM 840 O O . GLU A 1 108 ? 12.739 2.243 -15.968 1.00 96.94 108 GLU A O 1
ATOM 845 N N . ARG A 1 109 ? 11.990 1.519 -13.983 1.00 96.94 109 ARG A N 1
ATOM 846 C CA . ARG A 1 109 ? 12.640 0.200 -14.054 1.00 96.94 109 ARG A CA 1
ATOM 847 C C . ARG A 1 109 ? 12.179 -0.615 -15.263 1.00 96.94 109 ARG A C 1
ATOM 849 O O . ARG A 1 109 ? 13.014 -1.235 -15.919 1.00 96.94 109 ARG A O 1
ATOM 856 N N . PHE A 1 110 ? 10.874 -0.627 -15.552 1.00 95.62 110 PHE A N 1
ATOM 857 C CA . PHE A 1 110 ? 10.295 -1.363 -16.680 1.00 95.62 110 PHE A CA 1
ATOM 858 C C . PHE A 1 110 ? 10.903 -0.937 -18.013 1.00 95.62 110 PHE A C 1
ATOM 860 O O . PHE A 1 110 ? 11.166 -1.784 -18.861 1.00 95.62 110 PHE A O 1
ATOM 867 N N . ILE A 1 111 ? 11.098 0.370 -18.185 1.00 95.75 111 ILE A N 1
ATOM 868 C CA . ILE A 1 111 ? 11.665 0.959 -19.395 1.00 95.75 111 ILE A CA 1
ATOM 869 C C . ILE A 1 111 ? 13.168 0.690 -19.436 1.00 95.75 111 ILE A C 1
ATOM 871 O O . ILE A 1 111 ? 13.663 0.115 -20.400 1.00 95.75 111 ILE A O 1
ATOM 875 N N . LEU A 1 112 ? 13.888 1.025 -18.363 1.00 96.00 112 LEU A N 1
ATOM 876 C CA . LEU A 1 112 ? 15.351 0.957 -18.327 1.00 96.00 112 LEU A CA 1
ATOM 877 C C . LEU A 1 112 ? 15.907 -0.466 -18.455 1.00 96.00 112 LEU A C 1
ATOM 879 O O . LEU A 1 112 ? 17.019 -0.629 -18.949 1.00 96.00 112 LEU A O 1
ATOM 883 N N . ARG A 1 113 ? 15.143 -1.505 -18.088 1.00 95.81 113 ARG A N 1
ATOM 884 C CA . ARG A 1 113 ? 15.592 -2.904 -18.226 1.00 95.81 113 ARG A CA 1
ATOM 885 C C . ARG A 1 113 ? 15.919 -3.301 -19.668 1.00 95.81 113 ARG A C 1
ATOM 887 O O . ARG A 1 113 ? 16.651 -4.262 -19.866 1.00 95.81 113 ARG A O 1
ATOM 894 N N . ILE A 1 114 ? 15.394 -2.592 -20.674 1.00 95.69 114 ILE A N 1
ATOM 895 C CA . ILE A 1 114 ? 15.736 -2.863 -22.075 1.00 95.69 114 ILE A CA 1
ATOM 896 C C . ILE A 1 114 ? 17.240 -2.711 -22.315 1.00 95.69 114 ILE A C 1
ATOM 898 O O . ILE A 1 114 ? 17.823 -3.526 -23.027 1.00 95.69 114 ILE A O 1
ATOM 902 N N . ALA A 1 115 ? 17.879 -1.748 -21.643 1.00 94.75 115 ALA A N 1
ATOM 903 C CA . ALA A 1 115 ? 19.306 -1.475 -21.764 1.00 94.75 115 ALA A CA 1
ATOM 904 C C . ALA A 1 115 ? 20.191 -2.600 -21.200 1.00 94.75 115 ALA A C 1
ATOM 906 O O . ALA A 1 115 ? 21.377 -2.667 -21.509 1.00 94.75 115 ALA A O 1
ATOM 907 N N . GLU A 1 116 ? 19.613 -3.497 -20.398 1.00 95.44 116 GLU A N 1
ATOM 908 C CA . GLU A 1 116 ? 20.279 -4.672 -19.825 1.00 95.44 116 GLU A CA 1
ATOM 909 C C . GLU A 1 116 ? 20.159 -5.907 -20.733 1.00 95.44 116 GLU A C 1
ATOM 911 O O . GLU A 1 116 ? 20.718 -6.962 -20.433 1.00 95.44 116 GLU A O 1
ATOM 916 N N . THR A 1 117 ? 19.416 -5.813 -21.841 1.00 96.88 117 THR A N 1
ATOM 917 C CA . THR A 1 117 ? 19.198 -6.943 -22.749 1.00 96.88 117 THR A CA 1
ATOM 918 C C . THR A 1 117 ? 20.322 -7.082 -23.770 1.00 96.88 117 THR A C 1
ATOM 920 O O . THR A 1 117 ? 20.851 -6.098 -24.286 1.00 96.88 117 THR A O 1
ATOM 923 N N . GLN A 1 118 ? 20.615 -8.325 -24.163 1.00 97.38 118 GLN A N 1
ATOM 924 C CA . GLN A 1 118 ? 21.559 -8.602 -25.250 1.00 97.38 118 GLN A CA 1
ATOM 925 C C . GLN A 1 118 ? 21.115 -7.964 -26.577 1.00 97.38 118 GLN A C 1
ATOM 927 O O . GLN A 1 118 ? 21.957 -7.526 -27.357 1.00 97.38 118 GLN A O 1
ATOM 932 N N . ALA A 1 119 ? 19.802 -7.882 -26.822 1.00 96.69 119 ALA A N 1
ATOM 933 C CA . ALA A 1 119 ? 19.248 -7.234 -28.009 1.00 96.69 119 ALA A CA 1
ATOM 934 C C . ALA A 1 119 ? 19.620 -5.745 -28.067 1.00 96.69 119 ALA A C 1
ATOM 936 O O . ALA A 1 119 ? 20.022 -5.262 -29.122 1.00 96.69 119 ALA A O 1
ATOM 937 N N . TRP A 1 120 ? 19.552 -5.039 -26.935 1.00 96.69 120 TRP A N 1
ATOM 938 C CA . TRP A 1 120 ? 19.987 -3.648 -26.850 1.00 96.69 120 TRP A CA 1
ATOM 939 C C . TRP A 1 120 ? 21.496 -3.507 -27.047 1.00 96.69 120 TRP A C 1
ATOM 941 O O . TRP A 1 120 ? 21.932 -2.681 -27.843 1.00 96.69 120 TRP A O 1
ATOM 951 N N . THR A 1 121 ? 22.304 -4.346 -26.386 1.00 97.00 121 THR A N 1
ATOM 952 C CA . THR A 1 121 ? 23.764 -4.340 -26.575 1.00 97.00 121 THR A CA 1
ATOM 953 C C . THR A 1 121 ? 24.148 -4.550 -28.042 1.00 97.00 121 THR A C 1
ATOM 955 O O . THR A 1 121 ? 25.006 -3.839 -28.558 1.00 97.00 121 THR A O 1
ATOM 958 N N . ALA A 1 122 ? 23.489 -5.486 -28.731 1.00 96.81 122 ALA A N 1
ATOM 959 C CA . ALA A 1 122 ? 23.719 -5.749 -30.148 1.00 96.81 122 ALA A CA 1
ATOM 960 C C . ALA A 1 122 ? 23.261 -4.587 -31.044 1.00 96.81 122 ALA A C 1
ATOM 962 O O . ALA A 1 122 ? 23.957 -4.252 -31.998 1.00 96.81 122 ALA A O 1
ATOM 963 N N . ALA A 1 123 ? 22.125 -3.955 -30.731 1.00 95.00 123 ALA A N 1
ATOM 964 C CA . ALA A 1 123 ? 21.639 -2.789 -31.464 1.00 95.00 123 ALA A CA 1
ATOM 965 C C . ALA A 1 123 ? 22.636 -1.625 -31.379 1.00 95.00 123 ALA A C 1
ATOM 967 O O . ALA A 1 123 ? 23.040 -1.092 -32.409 1.00 95.00 123 ALA A O 1
ATOM 968 N N . VAL A 1 124 ? 23.099 -1.290 -30.170 1.00 95.06 124 VAL A N 1
ATOM 969 C CA . VAL A 1 124 ? 24.050 -0.188 -29.941 1.00 95.06 124 VAL A CA 1
ATOM 970 C C . VAL A 1 124 ? 25.412 -0.443 -30.601 1.00 95.06 124 VAL A C 1
ATOM 972 O O . VAL A 1 124 ? 26.061 0.505 -31.027 1.00 95.06 124 VAL A O 1
ATOM 975 N N . ALA A 1 125 ? 25.840 -1.703 -30.712 1.00 96.00 125 ALA A N 1
ATOM 976 C CA . ALA A 1 125 ? 27.107 -2.082 -31.343 1.00 96.00 125 ALA A CA 1
ATOM 977 C C . ALA A 1 125 ? 27.032 -2.258 -32.875 1.00 96.00 125 ALA A C 1
ATOM 979 O O . ALA A 1 125 ? 28.033 -2.633 -33.484 1.00 96.00 125 ALA A O 1
ATOM 980 N N . SER A 1 126 ? 25.862 -2.061 -33.491 1.00 95.44 126 SER A N 1
ATOM 981 C CA . SER A 1 126 ? 25.671 -2.251 -34.934 1.00 95.44 126 SER A CA 1
ATOM 982 C C . SER A 1 126 ? 26.195 -1.076 -35.769 1.00 95.44 126 SER A C 1
ATOM 984 O O . SER A 1 126 ? 26.477 -0.006 -35.239 1.00 95.44 126 SER A O 1
ATOM 986 N N . ASP A 1 127 ? 26.268 -1.257 -37.091 1.00 93.75 127 ASP A N 1
ATOM 987 C CA . ASP A 1 127 ? 26.642 -0.183 -38.027 1.00 93.75 127 ASP A CA 1
ATOM 988 C C . ASP A 1 127 ? 25.584 0.938 -38.102 1.00 93.75 127 ASP A C 1
ATOM 990 O O . ASP A 1 127 ? 25.894 2.064 -38.487 1.00 93.75 127 ASP A O 1
ATOM 994 N N . GLU A 1 128 ? 24.344 0.655 -37.679 1.00 92.75 128 GLU A N 1
ATOM 995 C CA . GLU A 1 128 ? 23.222 1.602 -37.645 1.00 92.75 128 GLU A CA 1
ATOM 996 C C . GLU A 1 128 ? 22.554 1.627 -36.250 1.00 92.75 128 GLU A C 1
ATOM 998 O O . GLU A 1 128 ? 21.400 1.203 -36.098 1.00 92.75 128 GLU A O 1
ATOM 1003 N N . PRO A 1 129 ? 23.244 2.120 -35.198 1.00 92.94 129 PRO A N 1
ATOM 1004 C CA . PRO A 1 129 ? 22.789 1.979 -33.815 1.00 92.94 129 PRO A CA 1
ATOM 1005 C C . PRO A 1 129 ? 21.401 2.554 -33.547 1.00 92.94 129 PRO A C 1
ATOM 1007 O O . PRO A 1 129 ? 20.585 1.930 -32.869 1.00 92.94 129 PRO A O 1
ATOM 1010 N N . VAL A 1 130 ? 21.129 3.746 -34.085 1.00 91.62 130 VAL A N 1
ATOM 1011 C CA . VAL A 1 130 ? 19.866 4.467 -33.875 1.00 91.62 130 VAL A CA 1
ATOM 1012 C C . VAL A 1 130 ? 18.700 3.725 -34.524 1.00 91.62 130 VAL A C 1
ATOM 1014 O O . VAL A 1 130 ? 17.673 3.549 -33.874 1.00 91.62 130 VAL A O 1
ATOM 1017 N N . LEU A 1 131 ? 18.870 3.227 -35.754 1.00 91.31 131 LEU A N 1
ATOM 1018 C CA . LEU A 1 131 ? 17.825 2.477 -36.456 1.00 91.31 131 LEU A CA 1
ATOM 1019 C C . LEU A 1 131 ? 17.498 1.179 -35.711 1.00 91.31 131 LEU A C 1
ATOM 1021 O O . LEU A 1 131 ? 16.344 0.933 -35.371 1.00 91.31 131 LEU A O 1
ATOM 1025 N N . ARG A 1 132 ? 18.521 0.389 -35.358 1.00 93.88 132 ARG A N 1
ATOM 1026 C CA . ARG A 1 132 ? 18.328 -0.879 -34.633 1.00 93.88 132 ARG A CA 1
ATOM 1027 C C . ARG A 1 132 ? 17.724 -0.684 -33.247 1.00 93.88 132 ARG A C 1
ATOM 1029 O O . ARG A 1 132 ? 16.916 -1.504 -32.811 1.00 93.88 132 ARG A O 1
ATOM 1036 N N . ALA A 1 133 ? 18.107 0.381 -32.547 1.00 93.44 133 ALA A N 1
ATOM 1037 C CA . ALA A 1 133 ? 17.502 0.729 -31.269 1.00 93.44 133 ALA A CA 1
ATOM 1038 C C . ALA A 1 133 ? 16.046 1.184 -31.441 1.00 93.44 133 ALA A C 1
ATOM 1040 O O . ALA A 1 133 ? 15.205 0.791 -30.637 1.00 93.44 133 ALA A O 1
ATOM 1041 N N . SER A 1 134 ? 15.731 1.949 -32.491 1.00 92.31 134 SER A N 1
ATOM 1042 C CA . SER A 1 134 ? 14.362 2.372 -32.804 1.00 92.31 134 SER A CA 1
ATOM 1043 C C . SER A 1 134 ? 13.455 1.179 -33.109 1.00 92.31 134 SER A C 1
ATOM 1045 O O . SER A 1 134 ? 12.406 1.060 -32.481 1.00 92.31 134 SER A O 1
ATOM 1047 N N . ASP A 1 135 ? 13.891 0.237 -33.954 1.00 92.62 135 ASP A N 1
ATOM 1048 C CA . ASP A 1 135 ? 13.156 -1.007 -34.245 1.00 92.62 135 ASP A CA 1
ATOM 1049 C C . ASP A 1 135 ? 12.840 -1.784 -32.958 1.00 92.62 135 ASP A C 1
ATOM 1051 O O . ASP A 1 135 ? 11.731 -2.283 -32.735 1.00 92.62 135 ASP A O 1
ATOM 1055 N N . LEU A 1 136 ? 13.837 -1.886 -32.076 1.00 93.94 136 LEU A N 1
ATOM 1056 C CA . LEU A 1 136 ? 13.692 -2.566 -30.799 1.00 93.94 136 LEU A CA 1
ATOM 1057 C C . LEU A 1 136 ? 12.706 -1.822 -29.881 1.00 93.94 136 LEU A C 1
ATOM 1059 O O . LEU A 1 136 ? 11.834 -2.449 -29.282 1.00 93.94 136 LEU A O 1
ATOM 1063 N N . MET A 1 137 ? 12.793 -0.495 -29.799 1.00 92.88 137 MET A N 1
ATOM 1064 C CA . MET A 1 137 ? 11.874 0.345 -29.023 1.00 92.88 137 MET A CA 1
ATOM 1065 C C . MET A 1 137 ? 10.440 0.288 -29.569 1.00 92.88 137 MET A C 1
ATOM 1067 O O . MET A 1 137 ? 9.486 0.246 -28.787 1.00 92.88 137 MET A O 1
ATOM 1071 N N . GLN A 1 138 ? 10.270 0.236 -30.891 1.00 91.50 138 GLN A N 1
ATOM 1072 C CA . GLN A 1 138 ? 8.976 0.059 -31.544 1.00 91.50 138 GLN A CA 1
ATOM 1073 C C . GLN A 1 138 ? 8.366 -1.290 -31.166 1.00 91.50 138 GLN A C 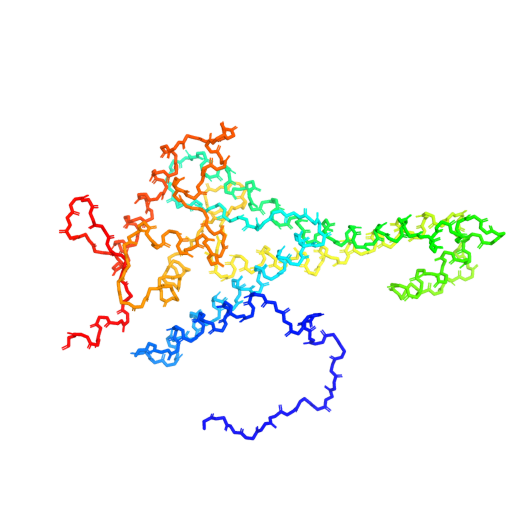1
ATOM 1075 O O . GLN A 1 138 ? 7.211 -1.353 -30.747 1.00 91.50 138 GLN A O 1
ATOM 1080 N N . ARG A 1 139 ? 9.152 -2.367 -31.227 1.00 92.00 139 ARG A N 1
ATOM 1081 C CA . ARG A 1 139 ? 8.678 -3.708 -30.873 1.00 92.00 139 ARG A CA 1
ATOM 1082 C C . ARG A 1 139 ? 8.304 -3.841 -29.396 1.00 92.00 139 ARG A C 1
ATOM 1084 O O . ARG A 1 139 ? 7.266 -4.418 -29.086 1.00 92.00 139 ARG A O 1
ATOM 1091 N N . GLU A 1 140 ? 9.146 -3.348 -28.491 1.00 92.12 140 GLU A N 1
ATOM 1092 C CA . GLU A 1 140 ? 8.960 -3.549 -27.046 1.00 92.12 140 GLU A CA 1
ATOM 1093 C C . GLU A 1 140 ? 7.955 -2.562 -26.429 1.00 92.12 140 GLU A C 1
ATOM 1095 O O . GLU A 1 140 ? 7.252 -2.906 -25.475 1.00 92.12 140 GLU A O 1
ATOM 1100 N N . PHE A 1 141 ? 7.868 -1.335 -26.956 1.00 91.50 141 PHE A N 1
ATOM 1101 C CA . PHE A 1 141 ? 7.085 -0.253 -26.347 1.00 91.50 141 PHE A CA 1
ATOM 1102 C C . PHE A 1 141 ? 6.087 0.425 -27.290 1.00 91.50 141 PHE A C 1
ATOM 1104 O O . PHE A 1 141 ? 5.376 1.332 -26.853 1.00 91.50 141 PHE A O 1
ATOM 1111 N N . GLY A 1 142 ? 6.016 0.023 -28.561 1.00 89.56 142 GLY A N 1
ATOM 1112 C CA . GLY A 1 142 ? 5.221 0.735 -29.561 1.00 89.56 142 GLY A CA 1
ATOM 1113 C C . GLY A 1 142 ? 5.739 2.153 -29.804 1.00 89.56 142 GLY A C 1
ATOM 1114 O O . GLY A 1 142 ? 4.937 3.061 -30.023 1.00 89.56 142 GLY A O 1
ATOM 1115 N N . TRP A 1 143 ? 7.055 2.367 -29.678 1.00 88.56 143 TRP A N 1
ATOM 1116 C CA . TRP A 1 143 ? 7.687 3.638 -30.030 1.00 88.56 143 TRP A CA 1
ATOM 1117 C C . TRP A 1 143 ? 7.346 4.009 -31.482 1.00 88.56 143 TRP A C 1
ATOM 1119 O O . TRP A 1 143 ? 7.466 3.146 -32.351 1.00 88.56 143 TRP A O 1
ATOM 1129 N N . PRO A 1 144 ? 6.867 5.236 -31.749 1.00 84.19 144 PRO A N 1
ATOM 1130 C CA . PRO A 1 144 ? 6.518 5.641 -33.103 1.00 84.19 144 PRO A CA 1
ATOM 1131 C C . PRO A 1 144 ? 7.772 5.743 -33.974 1.00 84.19 144 PRO A C 1
ATOM 1133 O O . PRO A 1 144 ? 8.852 6.062 -33.472 1.00 84.19 144 PRO A O 1
ATOM 1136 N N . ASP A 1 145 ? 7.600 5.525 -35.275 1.00 72.94 145 ASP A N 1
ATOM 1137 C CA . ASP A 1 145 ? 8.613 5.906 -36.256 1.00 72.94 145 ASP A CA 1
ATOM 1138 C C . ASP A 1 145 ? 8.800 7.431 -36.171 1.00 72.94 145 ASP A C 1
ATOM 1140 O O . ASP A 1 145 ? 7.820 8.170 -36.040 1.00 72.94 145 ASP A O 1
ATOM 1144 N N . GLY A 1 146 ? 10.052 7.892 -36.130 1.00 64.38 146 GLY A N 1
ATOM 1145 C CA . GLY A 1 146 ? 10.364 9.319 -36.016 1.00 64.38 146 GLY A CA 1
ATOM 1146 C C . GLY A 1 146 ? 9.905 10.103 -37.247 1.00 64.38 146 GLY A C 1
ATOM 1147 O O . GLY A 1 146 ? 9.858 9.556 -38.349 1.00 64.38 146 GLY A O 1
ATOM 1148 N N . ASP A 1 147 ? 9.595 11.388 -37.067 1.00 60.28 147 ASP A N 1
ATOM 1149 C CA . ASP A 1 147 ? 9.432 12.307 -38.197 1.00 60.28 147 ASP A CA 1
ATOM 1150 C C . ASP A 1 147 ? 10.794 12.489 -38.901 1.00 60.28 147 ASP A C 1
ATOM 1152 O O . ASP A 1 147 ? 11.832 12.501 -38.236 1.00 60.28 147 ASP A O 1
ATOM 1156 N N . GLU A 1 148 ? 10.812 12.664 -40.230 1.00 52.84 148 GLU A N 1
ATOM 1157 C CA . GLU A 1 148 ? 12.049 12.797 -41.035 1.00 52.84 148 GLU A CA 1
ATOM 1158 C C . GLU A 1 148 ? 12.989 13.926 -40.546 1.00 52.84 148 GLU A C 1
ATOM 1160 O O . GLU A 1 148 ? 14.195 13.880 -40.793 1.00 52.84 148 GLU A O 1
ATOM 1165 N N . ASP A 1 149 ? 12.453 14.900 -39.801 1.00 52.84 149 ASP A N 1
ATOM 1166 C CA . ASP A 1 149 ? 13.175 16.055 -39.259 1.00 52.84 149 ASP A CA 1
ATOM 1167 C C . ASP A 1 149 ? 13.734 15.850 -37.827 1.00 52.84 149 ASP A C 1
ATOM 1169 O O . ASP A 1 149 ? 14.537 16.664 -37.359 1.00 52.84 149 ASP A O 1
ATOM 1173 N N . GLU A 1 150 ? 13.364 14.780 -37.104 1.00 63.81 150 GLU A N 1
ATOM 1174 C CA . GLU A 1 150 ? 13.902 14.486 -35.763 1.00 63.81 150 GLU A CA 1
ATOM 1175 C C . GLU A 1 150 ? 15.208 13.680 -35.854 1.00 63.81 150 GLU A C 1
ATOM 1177 O O . GLU A 1 150 ? 15.233 12.449 -35.871 1.00 63.81 150 GLU A O 1
ATOM 1182 N N . THR A 1 151 ? 16.344 14.382 -35.868 1.00 63.56 151 THR A N 1
ATOM 1183 C CA . THR A 1 151 ? 17.662 13.730 -35.838 1.00 63.56 151 THR A CA 1
ATOM 1184 C 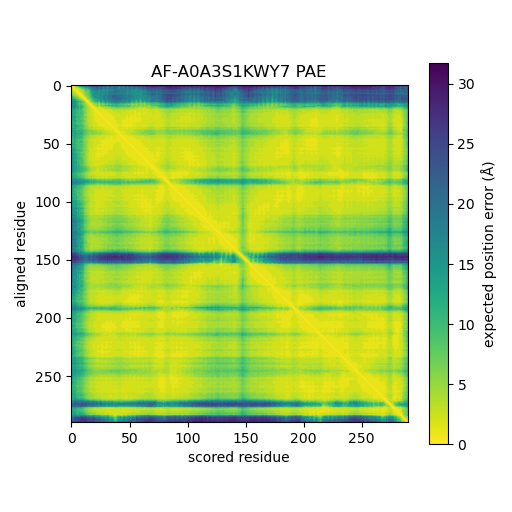C . THR A 1 151 ? 17.998 13.259 -34.421 1.00 63.56 151 THR A C 1
ATOM 1186 O O . THR A 1 151 ? 18.478 14.026 -33.584 1.00 63.56 151 THR A O 1
ATOM 1189 N N . VAL A 1 152 ? 17.767 11.977 -34.139 1.00 73.69 152 VAL A N 1
ATOM 1190 C CA . VAL A 1 152 ? 18.235 11.337 -32.903 1.00 73.69 152 VAL A CA 1
ATOM 1191 C C . VAL A 1 152 ? 19.707 10.959 -33.054 1.00 73.69 152 VAL A C 1
ATOM 1193 O O . VAL A 1 152 ? 20.067 10.178 -33.931 1.00 73.69 152 VAL A O 1
ATOM 1196 N N . GLY A 1 153 ? 20.571 11.516 -32.202 1.00 75.44 153 GLY A N 1
ATOM 1197 C CA . GLY A 1 153 ? 22.024 11.346 -32.317 1.00 75.44 153 GLY A CA 1
ATOM 1198 C C . GLY A 1 153 ? 22.588 10.091 -31.638 1.00 75.44 153 GLY A C 1
ATOM 1199 O O . GLY A 1 153 ? 23.716 9.706 -31.927 1.00 75.44 153 GLY A O 1
ATOM 1200 N N . ASP A 1 154 ? 21.836 9.466 -30.725 1.00 87.69 154 ASP A N 1
ATOM 1201 C CA . ASP A 1 154 ? 22.284 8.327 -29.907 1.00 87.69 154 ASP A CA 1
ATOM 1202 C C . ASP A 1 154 ? 21.072 7.480 -29.459 1.00 87.69 154 ASP A C 1
ATOM 1204 O O . ASP A 1 154 ? 20.093 8.059 -28.973 1.00 87.69 154 ASP A O 1
ATOM 1208 N N . PRO A 1 155 ? 21.114 6.131 -29.547 1.00 90.75 155 PRO A N 1
ATOM 1209 C CA . PRO A 1 155 ? 20.124 5.234 -28.939 1.00 90.75 155 PRO A CA 1
ATOM 1210 C C . PRO A 1 155 ? 19.676 5.612 -27.523 1.00 90.75 155 PRO A C 1
ATOM 1212 O O . PRO A 1 155 ? 18.499 5.472 -27.185 1.00 90.75 155 PRO A O 1
ATOM 1215 N N . LYS A 1 156 ? 20.582 6.123 -26.682 1.00 91.31 156 LYS A N 1
ATOM 1216 C CA . LYS A 1 156 ? 20.243 6.538 -25.316 1.00 91.31 156 LYS A CA 1
ATOM 1217 C C . LYS A 1 156 ? 19.207 7.666 -25.278 1.00 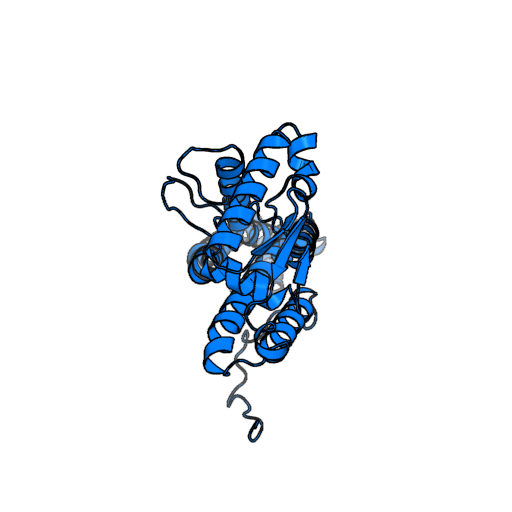91.31 156 LYS A C 1
ATOM 1219 O O . LYS A 1 156 ? 18.355 7.671 -24.394 1.00 91.31 156 LYS A O 1
ATOM 1224 N N . GLN A 1 157 ? 19.226 8.578 -26.251 1.00 92.62 157 GLN A N 1
ATOM 1225 C CA . GLN A 1 157 ? 18.259 9.676 -26.331 1.00 92.62 157 GLN A CA 1
ATOM 1226 C C . GLN A 1 157 ? 16.829 9.162 -26.560 1.00 92.62 157 GLN A C 1
ATOM 1228 O O . GLN A 1 157 ? 15.895 9.723 -25.992 1.00 92.62 157 GLN A O 1
ATOM 1233 N N . LEU A 1 158 ? 16.651 8.060 -27.306 1.00 91.44 158 LEU A N 1
ATOM 1234 C CA . LEU A 1 158 ? 15.344 7.399 -27.459 1.00 91.44 158 LEU A CA 1
ATOM 1235 C C . LEU A 1 158 ? 14.811 6.921 -26.105 1.00 91.44 158 LEU A C 1
ATOM 1237 O O . LEU A 1 158 ? 13.641 7.119 -25.772 1.00 91.44 158 LEU A O 1
ATOM 1241 N N . LEU A 1 159 ? 15.685 6.295 -25.314 1.00 93.00 159 LEU A N 1
ATOM 1242 C CA . LEU A 1 159 ? 15.332 5.751 -24.008 1.00 93.00 159 LEU A CA 1
ATOM 1243 C C . LEU A 1 159 ? 15.011 6.860 -23.000 1.00 93.00 159 LEU A C 1
ATOM 1245 O O . LEU A 1 159 ? 13.994 6.780 -22.308 1.00 93.00 159 LEU A O 1
ATOM 1249 N N . ASP A 1 160 ? 15.840 7.904 -22.949 1.00 94.12 160 ASP A N 1
ATOM 1250 C CA . ASP A 1 160 ? 15.641 9.068 -22.080 1.00 94.12 160 ASP A CA 1
ATOM 1251 C C . ASP A 1 160 ? 14.330 9.797 -22.427 1.00 94.12 160 ASP A C 1
ATOM 1253 O O . ASP A 1 160 ? 13.567 10.188 -21.535 1.00 94.12 160 ASP A O 1
ATOM 1257 N N . GLU A 1 161 ? 14.008 9.917 -23.717 1.00 93.56 161 GLU A N 1
ATOM 1258 C CA . GLU A 1 161 ? 12.766 10.541 -24.165 1.00 93.56 161 GLU A CA 1
ATOM 1259 C C . GLU A 1 161 ? 11.535 9.679 -23.847 1.00 93.56 161 GLU A C 1
ATOM 1261 O O . GLU A 1 161 ? 10.524 10.203 -23.361 1.00 93.56 161 GLU A O 1
ATOM 1266 N N . LEU A 1 162 ? 11.609 8.352 -24.021 1.00 94.38 162 LEU A N 1
ATOM 1267 C CA . LEU A 1 162 ? 10.549 7.446 -23.567 1.00 94.38 162 LEU A CA 1
ATOM 1268 C C . LEU A 1 162 ? 10.336 7.560 -22.058 1.00 94.38 162 LEU A C 1
ATOM 1270 O O . LEU A 1 162 ? 9.195 7.690 -21.605 1.00 94.38 162 LEU A O 1
ATOM 1274 N N . LEU A 1 163 ? 11.416 7.565 -21.279 1.00 96.06 163 LEU A N 1
ATOM 1275 C CA . LEU A 1 163 ? 11.364 7.698 -19.828 1.00 96.06 163 LEU A CA 1
ATOM 1276 C C . LEU A 1 163 ? 10.677 9.006 -19.416 1.00 96.06 163 LEU A C 1
ATOM 1278 O O . LEU A 1 163 ? 9.785 9.004 -18.558 1.00 96.06 163 LEU A O 1
ATOM 1282 N N . ARG A 1 164 ? 11.028 10.120 -20.066 1.00 96.06 164 ARG A N 1
ATOM 1283 C CA . ARG A 1 164 ? 10.418 11.436 -19.842 1.00 96.06 164 ARG A CA 1
ATOM 1284 C C . ARG A 1 164 ? 8.927 11.439 -20.183 1.00 96.06 164 ARG A C 1
ATOM 1286 O O . ARG A 1 164 ? 8.114 11.878 -19.355 1.00 96.06 164 ARG A O 1
ATOM 1293 N N . LYS A 1 165 ? 8.546 10.935 -21.366 1.00 94.81 165 LYS A N 1
ATOM 1294 C CA . LYS A 1 165 ? 7.144 10.842 -21.821 1.00 94.81 165 LYS A CA 1
ATOM 1295 C C . LYS A 1 165 ? 6.321 9.962 -20.873 1.00 94.81 165 LYS A C 1
ATOM 1297 O O . LYS A 1 165 ? 5.263 10.387 -20.397 1.00 94.81 165 LYS A O 1
ATOM 1302 N N . ALA A 1 166 ? 6.825 8.777 -20.532 1.00 94.75 166 ALA A N 1
ATOM 1303 C CA . ALA A 1 166 ? 6.156 7.821 -19.654 1.00 94.75 166 ALA A CA 1
ATOM 1304 C C . ALA A 1 166 ? 5.980 8.366 -18.232 1.00 94.75 166 ALA A C 1
ATOM 1306 O O . ALA A 1 166 ? 4.877 8.315 -17.687 1.00 94.75 166 ALA A O 1
ATOM 1307 N N . THR A 1 167 ? 7.023 8.968 -17.655 1.00 95.88 167 THR A N 1
ATOM 1308 C CA . THR A 1 167 ? 6.972 9.581 -16.318 1.00 95.88 167 THR A CA 1
ATOM 1309 C C . THR A 1 167 ? 5.973 10.737 -16.269 1.00 95.88 167 THR A C 1
ATOM 1311 O O . THR A 1 167 ? 5.187 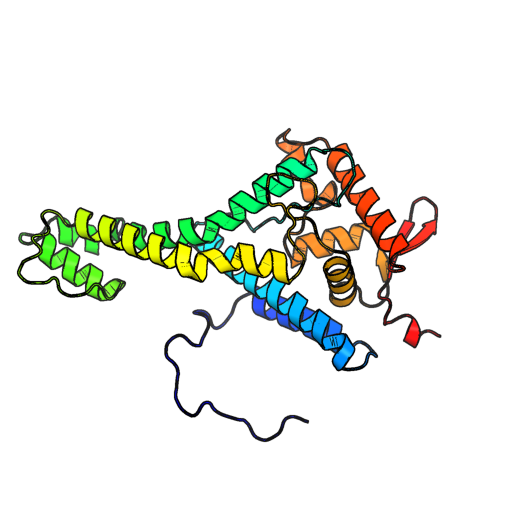10.851 -15.324 1.00 95.88 167 THR A O 1
ATOM 1314 N N . THR A 1 168 ? 5.950 11.581 -17.303 1.00 96.44 168 THR A N 1
ATOM 1315 C CA . THR A 1 168 ? 4.996 12.695 -17.409 1.00 96.44 168 THR A CA 1
ATOM 1316 C C . THR A 1 168 ? 3.558 12.182 -17.471 1.00 96.44 168 THR A C 1
ATOM 1318 O O . THR A 1 168 ? 2.715 12.596 -16.669 1.00 96.44 168 THR A O 1
ATOM 1321 N N . ARG A 1 169 ? 3.284 11.218 -18.361 1.00 94.56 169 ARG A N 1
ATOM 1322 C CA . ARG A 1 169 ? 1.958 10.598 -18.501 1.00 94.56 169 ARG A CA 1
ATOM 1323 C C . ARG A 1 169 ? 1.536 9.879 -17.218 1.00 94.56 169 ARG A C 1
ATOM 1325 O O . ARG A 1 169 ? 0.391 10.002 -16.786 1.00 94.56 169 ARG A O 1
ATOM 1332 N N . HIS A 1 170 ? 2.459 9.179 -16.560 1.00 94.75 170 HIS A N 1
ATOM 1333 C CA . HIS A 1 170 ? 2.208 8.519 -15.284 1.00 94.75 170 HIS A CA 1
ATOM 1334 C C . HIS A 1 170 ? 1.726 9.514 -14.224 1.00 94.75 170 HIS A C 1
ATOM 1336 O O . HIS A 1 170 ? 0.640 9.328 -13.672 1.00 94.75 170 HIS A O 1
ATOM 1342 N N . LYS A 1 171 ? 2.469 10.606 -13.995 1.00 94.50 171 LYS A N 1
ATOM 1343 C CA . LYS A 1 171 ? 2.114 11.653 -13.018 1.00 94.50 171 LYS A CA 1
ATOM 1344 C C . LYS A 1 171 ? 0.731 12.265 -13.279 1.00 94.50 171 LYS A C 1
ATOM 1346 O O . LYS A 1 171 ? 0.032 12.650 -12.341 1.00 94.50 171 LYS A O 1
ATOM 1351 N N . GLN A 1 172 ? 0.309 12.345 -14.541 1.00 93.50 172 GLN A N 1
ATOM 1352 C CA . GLN A 1 172 ? -0.998 12.885 -14.927 1.00 93.50 172 GLN A CA 1
ATOM 1353 C C . GLN A 1 172 ? -2.160 11.898 -14.736 1.00 93.50 172 GLN A C 1
ATOM 1355 O O . GLN A 1 172 ? -3.288 12.350 -14.507 1.00 93.50 172 GLN A O 1
ATOM 1360 N N . HIS A 1 173 ? -1.895 10.588 -14.776 1.00 91.81 173 HIS A N 1
ATOM 1361 C CA . HIS A 1 173 ? -2.912 9.533 -14.755 1.00 91.81 173 HIS A CA 1
ATOM 1362 C C . HIS A 1 173 ? -2.676 8.519 -13.625 1.00 91.81 173 HIS A C 1
ATOM 1364 O O . HIS A 1 173 ? -3.080 8.754 -12.488 1.00 91.81 173 HIS A O 1
ATOM 1370 N N . VAL A 1 174 ? -2.025 7.389 -13.927 1.00 89.12 174 VAL A N 1
ATOM 1371 C CA . VAL A 1 174 ? -1.885 6.217 -13.042 1.00 89.12 174 VAL A CA 1
ATOM 1372 C C . VAL A 1 174 ? -1.171 6.552 -11.725 1.00 89.12 174 VAL A C 1
ATOM 1374 O O . VAL A 1 174 ? -1.499 5.981 -10.686 1.00 89.12 174 VAL A O 1
ATOM 1377 N N . GLY A 1 175 ? -0.261 7.527 -11.728 1.00 92.25 175 GLY A N 1
ATOM 1378 C CA . GLY A 1 175 ? 0.440 8.006 -10.532 1.00 92.25 175 GLY A CA 1
ATOM 1379 C C . GLY A 1 175 ? -0.460 8.723 -9.526 1.00 92.25 175 GLY A C 1
ATOM 1380 O O . GLY A 1 175 ? -0.084 8.903 -8.371 1.00 92.25 175 GLY A O 1
ATOM 1381 N N . LYS A 1 176 ? -1.684 9.096 -9.920 1.00 94.62 176 LYS A N 1
ATOM 1382 C CA . LYS A 1 176 ? -2.684 9.667 -9.009 1.00 94.62 176 LYS A CA 1
ATOM 1383 C C . LYS A 1 176 ? -3.501 8.609 -8.273 1.00 94.62 176 LYS A C 1
ATOM 1385 O O . LYS A 1 176 ? -4.223 8.986 -7.350 1.00 94.62 176 LYS A O 1
ATOM 1390 N N . ILE A 1 177 ? -3.431 7.334 -8.670 1.00 94.00 177 ILE A N 1
ATOM 1391 C CA . ILE A 1 177 ? -4.283 6.264 -8.127 1.00 94.00 177 ILE A CA 1
ATOM 1392 C C . ILE A 1 177 ? -4.063 6.121 -6.626 1.00 94.00 177 ILE A C 1
ATOM 1394 O O . ILE A 1 177 ? -5.007 6.360 -5.877 1.00 94.00 177 ILE A O 1
ATOM 1398 N N . HIS A 1 178 ? -2.831 5.843 -6.182 1.00 97.50 178 HIS A N 1
ATOM 1399 C CA . HIS A 1 178 ? -2.520 5.682 -4.761 1.00 97.50 178 HIS A CA 1
ATOM 1400 C C . HIS A 1 178 ? -3.052 6.858 -3.925 1.00 97.50 178 HIS A C 1
ATOM 1402 O O . HIS A 1 178 ? -3.886 6.655 -3.048 1.00 97.50 178 HIS A O 1
ATOM 1408 N N . ALA A 1 179 ? -2.676 8.097 -4.264 1.00 96.50 179 ALA A N 1
ATOM 1409 C CA . ALA A 1 179 ? -3.078 9.281 -3.503 1.00 96.50 179 ALA A CA 1
ATOM 1410 C C . ALA A 1 179 ? -4.580 9.609 -3.550 1.00 96.50 179 ALA A C 1
ATOM 1412 O O . ALA A 1 179 ? -5.125 10.181 -2.598 1.00 96.50 179 ALA A O 1
ATOM 1413 N N . THR A 1 180 ? -5.252 9.326 -4.668 1.00 96.94 180 THR A N 1
ATOM 1414 C CA . THR A 1 180 ? -6.694 9.564 -4.820 1.00 96.94 180 THR A CA 1
ATOM 1415 C C . THR A 1 180 ? -7.481 8.504 -4.062 1.00 96.94 180 THR A C 1
ATOM 1417 O O . THR A 1 180 ? -8.366 8.837 -3.274 1.00 96.94 180 THR A O 1
ATOM 1420 N N . TRP A 1 181 ? -7.142 7.231 -4.258 1.00 97.69 181 TRP A N 1
ATOM 1421 C CA . TRP A 1 181 ? -7.881 6.111 -3.691 1.00 97.69 181 TRP A CA 1
ATOM 1422 C C . TRP A 1 181 ? -7.616 5.951 -2.201 1.00 97.69 181 TRP A C 1
ATOM 1424 O O . TRP A 1 181 ? -8.580 5.772 -1.464 1.00 97.69 181 TRP A O 1
ATOM 1434 N N . SER A 1 182 ? -6.379 6.144 -1.722 1.00 98.19 182 SER A N 1
ATOM 1435 C CA . SER A 1 182 ? -6.073 6.124 -0.284 1.00 98.19 182 SER A CA 1
ATOM 1436 C C . SER A 1 182 ? -6.913 7.148 0.482 1.00 98.19 182 SER A C 1
ATOM 1438 O O . SER A 1 182 ? -7.369 6.888 1.593 1.00 98.19 182 SER A O 1
ATOM 1440 N N . ARG A 1 183 ? -7.167 8.322 -0.108 1.00 97.94 183 ARG A N 1
ATOM 1441 C CA . ARG A 1 183 ? -8.061 9.331 0.473 1.00 97.94 183 ARG A CA 1
ATOM 1442 C C . ARG A 1 183 ? -9.522 8.908 0.361 1.00 97.94 183 ARG A C 1
ATOM 1444 O O . ARG A 1 183 ? -10.239 9.002 1.351 1.00 97.94 183 ARG A O 1
ATOM 1451 N N . ALA A 1 184 ? -9.955 8.439 -0.808 1.00 97.88 184 ALA A N 1
ATOM 1452 C CA . ALA A 1 184 ? -11.348 8.075 -1.068 1.00 97.88 184 ALA A CA 1
ATOM 1453 C C . ALA A 1 184 ? -11.846 6.924 -0.179 1.00 97.88 184 ALA A C 1
ATOM 1455 O O . ALA A 1 184 ? -12.966 6.993 0.327 1.00 97.88 184 ALA A O 1
ATOM 1456 N N . ILE A 1 185 ? -11.011 5.908 0.069 1.00 98.25 185 ILE A N 1
ATOM 1457 C CA . ILE A 1 185 ? -11.327 4.790 0.975 1.00 98.25 185 ILE A CA 1
ATOM 1458 C C . ILE A 1 185 ? -11.140 5.160 2.452 1.00 98.25 185 ILE A C 1
ATOM 1460 O O . ILE A 1 185 ? -11.569 4.422 3.332 1.00 98.25 185 ILE A O 1
ATOM 1464 N N . GLY A 1 186 ? -10.551 6.325 2.739 1.00 98.31 186 GLY A N 1
ATOM 1465 C CA . GLY A 1 186 ? -10.308 6.803 4.096 1.00 98.31 186 GLY A CA 1
ATOM 1466 C C . GLY A 1 186 ? -9.100 6.159 4.776 1.00 98.31 186 GLY A C 1
ATOM 1467 O O . GLY A 1 186 ? -9.116 6.032 5.993 1.00 98.31 186 GLY A O 1
ATOM 1468 N N . LEU A 1 187 ? -8.084 5.749 4.012 1.00 98.69 187 LEU A N 1
ATOM 1469 C CA . LEU A 1 187 ? -6.805 5.206 4.489 1.00 98.69 187 LEU A CA 1
ATOM 1470 C C . LEU A 1 187 ? -5.781 6.306 4.810 1.00 98.69 187 LEU A C 1
ATOM 1472 O O . LEU A 1 187 ? -4.958 6.146 5.705 1.00 98.69 187 LEU A O 1
ATOM 1476 N N . SER A 1 188 ? -5.815 7.435 4.097 1.00 98.38 188 SER A N 1
ATOM 1477 C CA . SER A 1 188 ? -4.829 8.514 4.259 1.00 98.38 188 SER A CA 1
ATOM 1478 C C . SER A 1 188 ? -5.445 9.852 4.647 1.00 98.38 188 SER A C 1
ATOM 1480 O O . SER A 1 188 ? -6.522 10.204 4.160 1.00 98.38 188 SER A O 1
ATOM 1482 N N . SER A 1 189 ? -4.707 10.656 5.415 1.00 96.50 189 SER A N 1
ATOM 1483 C CA . SER A 1 189 ? -5.132 11.996 5.828 1.00 96.50 189 SER A CA 1
ATOM 1484 C C . SER A 1 189 ? -3.982 13.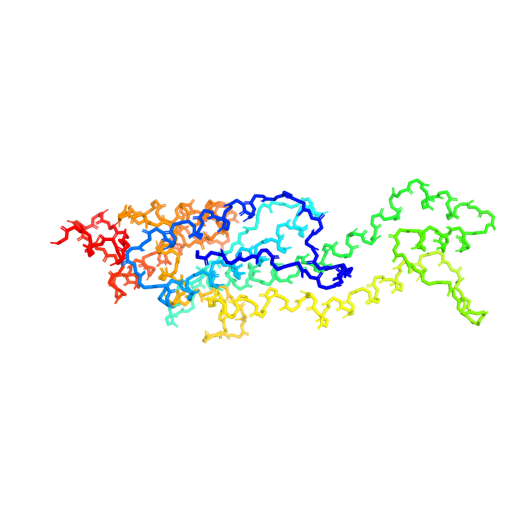006 5.855 1.00 96.50 189 SER A C 1
ATOM 1486 O O . SER A 1 189 ? -2.829 12.669 6.121 1.00 96.50 189 SER A O 1
ATOM 1488 N N . ARG A 1 190 ? -4.311 14.282 5.613 1.00 93.94 190 ARG A N 1
ATOM 1489 C CA . ARG A 1 190 ? -3.451 15.443 5.930 1.00 93.94 190 ARG A CA 1
ATOM 1490 C C . ARG A 1 190 ? -3.942 16.209 7.159 1.00 93.94 190 ARG A C 1
ATOM 1492 O O . ARG A 1 190 ? -3.366 17.227 7.515 1.00 93.94 190 ARG A O 1
ATOM 1499 N N . ARG A 1 191 ? -5.020 15.764 7.813 1.00 89.25 191 ARG A N 1
ATOM 1500 C CA . ARG A 1 191 ? -5.592 16.487 8.954 1.00 89.25 191 ARG A CA 1
ATOM 1501 C C . ARG A 1 191 ? -4.541 16.630 10.055 1.00 89.25 191 ARG A C 1
ATOM 1503 O O . ARG A 1 191 ? -3.895 15.644 10.417 1.00 89.25 191 ARG A O 1
ATOM 1510 N N . SER A 1 192 ? -4.366 17.856 10.544 1.00 84.62 192 SER A N 1
ATOM 1511 C CA . SER A 1 192 ? -3.396 18.199 11.592 1.00 84.62 192 SER A CA 1
ATOM 1512 C C . SER A 1 192 ? -1.938 17.837 11.249 1.00 84.62 192 SER A C 1
ATOM 1514 O O . SER A 1 192 ? -1.137 17.580 12.142 1.00 84.62 192 SER A O 1
ATOM 1516 N N . SER A 1 193 ? -1.583 17.794 9.957 1.00 85.75 193 SER A N 1
ATOM 1517 C CA . SER A 1 193 ? -0.210 17.577 9.482 1.00 85.75 193 SER A CA 1
ATOM 1518 C C . SER A 1 193 ? 0.050 18.316 8.167 1.00 85.75 193 SER A C 1
ATOM 1520 O O . SER A 1 193 ? -0.843 18.505 7.346 1.00 85.75 193 SER A O 1
ATOM 1522 N N . ARG A 1 194 ? 1.305 18.702 7.923 1.00 89.25 194 ARG A N 1
ATOM 1523 C CA . ARG A 1 194 ? 1.733 19.241 6.618 1.00 89.25 194 ARG A CA 1
ATOM 1524 C C . ARG A 1 194 ? 1.895 18.131 5.571 1.00 89.25 194 ARG A C 1
ATOM 1526 O O . ARG A 1 194 ? 1.715 18.366 4.372 1.00 89.25 194 ARG A O 1
ATOM 1533 N N . ARG A 1 195 ? 2.199 16.907 6.012 1.00 94.75 195 ARG A N 1
ATOM 1534 C CA . ARG A 1 195 ? 2.445 15.734 5.161 1.00 94.75 195 ARG A CA 1
ATOM 1535 C C . ARG A 1 195 ? 1.197 14.851 5.088 1.00 94.75 195 ARG A C 1
ATOM 1537 O O . ARG A 1 195 ? 0.438 14.758 6.053 1.00 94.75 195 ARG A O 1
ATOM 1544 N N . VAL A 1 196 ? 0.976 14.220 3.934 1.00 97.31 196 VAL A N 1
ATOM 1545 C CA . VAL A 1 196 ? 0.014 13.108 3.845 1.00 97.31 196 VAL A CA 1
ATOM 1546 C C . VAL A 1 196 ? 0.641 11.901 4.528 1.00 97.31 196 VAL A C 1
ATOM 1548 O O . VAL A 1 196 ? 1.839 11.674 4.369 1.00 97.31 196 VAL A O 1
ATOM 1551 N N . ARG A 1 197 ? -0.174 11.157 5.266 1.00 97.75 197 ARG A N 1
ATOM 1552 C CA . ARG A 1 197 ? 0.211 9.937 5.974 1.00 97.75 197 ARG A CA 1
ATOM 1553 C C . ARG A 1 197 ? -0.939 8.941 5.964 1.00 97.75 197 ARG A C 1
ATOM 1555 O O . ARG A 1 197 ? -2.080 9.338 5.685 1.00 97.75 197 ARG A O 1
ATOM 1562 N N . TYR A 1 198 ? -0.663 7.689 6.297 1.00 98.75 198 TYR A N 1
ATOM 1563 C CA . TYR A 1 198 ? -1.718 6.714 6.543 1.00 98.75 198 TYR A CA 1
ATOM 1564 C C . TYR A 1 198 ? -2.335 6.955 7.921 1.00 98.75 198 TYR A C 1
ATOM 1566 O O . TYR A 1 198 ? -1.698 6.833 8.959 1.00 98.75 198 TYR A O 1
ATOM 1574 N N . ALA A 1 199 ? -3.593 7.365 7.920 1.00 98.19 199 ALA A N 1
ATOM 1575 C CA . ALA A 1 199 ? -4.344 7.698 9.118 1.00 98.19 199 ALA A CA 1
ATOM 1576 C C . ALA A 1 199 ? -5.792 7.268 8.864 1.00 98.19 199 ALA A C 1
ATOM 1578 O O . ALA A 1 199 ? -6.577 8.068 8.335 1.00 98.19 199 ALA A O 1
ATOM 1579 N N . PRO A 1 200 ? -6.114 5.989 9.131 1.00 98.38 200 PRO A N 1
ATOM 1580 C CA . PRO A 1 200 ? -7.390 5.406 8.760 1.00 98.38 200 PRO A CA 1
ATOM 1581 C C . PRO A 1 200 ? -8.556 6.097 9.476 1.00 98.38 200 PRO A C 1
ATOM 1583 O O . PRO A 1 200 ? -8.511 6.407 10.666 1.00 98.38 200 PRO A O 1
ATOM 1586 N N . THR A 1 201 ? -9.623 6.347 8.723 1.00 98.25 201 THR A N 1
ATOM 1587 C CA . THR A 1 201 ? -10.886 6.904 9.224 1.00 98.25 201 THR A CA 1
ATOM 1588 C C . THR A 1 201 ? -11.723 5.840 9.926 1.00 98.25 201 THR A C 1
ATOM 1590 O O . THR A 1 201 ? -11.583 4.651 9.649 1.00 98.25 201 THR A O 1
ATOM 1593 N N . ASP A 1 202 ? -12.684 6.267 10.745 1.00 98.19 202 ASP A N 1
ATOM 1594 C CA . ASP A 1 202 ? -13.601 5.354 11.447 1.00 98.19 202 ASP A CA 1
ATOM 1595 C C . ASP A 1 202 ? -14.396 4.470 10.482 1.00 98.19 202 ASP A C 1
ATOM 1597 O O . ASP A 1 202 ? -14.622 3.292 10.749 1.00 98.19 202 ASP A O 1
ATOM 1601 N N . ARG A 1 203 ? -14.751 5.003 9.306 1.00 97.75 203 ARG A N 1
ATOM 1602 C CA . ARG A 1 203 ? -15.419 4.235 8.247 1.00 97.75 203 ARG A CA 1
ATOM 1603 C C . ARG A 1 203 ? -14.539 3.101 7.719 1.00 97.75 203 ARG A C 1
ATOM 1605 O O . ARG A 1 203 ? -15.036 1.996 7.490 1.00 97.75 203 ARG A O 1
ATOM 1612 N N . LEU A 1 204 ? -13.246 3.366 7.519 1.00 98.56 204 LEU A N 1
ATOM 1613 C CA . LEU A 1 204 ? -12.304 2.332 7.100 1.00 98.56 204 LEU A CA 1
ATOM 1614 C C . LEU A 1 204 ? -12.082 1.319 8.225 1.00 98.56 204 LEU A C 1
ATOM 1616 O O . LEU A 1 204 ? -12.182 0.127 7.967 1.00 98.56 204 LEU A O 1
ATOM 1620 N N . LEU A 1 205 ? -11.869 1.773 9.465 1.00 98.62 205 LEU A N 1
ATOM 1621 C CA . LEU A 1 205 ? -11.706 0.888 10.624 1.00 98.62 205 LEU A CA 1
ATOM 1622 C C . LEU A 1 205 ? -12.909 -0.051 10.790 1.00 98.62 205 LEU A C 1
ATOM 1624 O O . LEU A 1 205 ? -12.723 -1.261 10.878 1.00 98.62 205 LEU A O 1
ATOM 1628 N N . LYS A 1 206 ? -14.141 0.474 10.719 1.00 98.38 206 LYS A N 1
ATOM 1629 C CA . LYS A 1 206 ? -15.363 -0.344 10.731 1.00 98.38 206 LYS A CA 1
ATOM 1630 C C . LYS A 1 206 ? -15.371 -1.362 9.592 1.00 98.38 206 LYS A C 1
ATOM 1632 O O . LYS A 1 206 ? -15.686 -2.521 9.822 1.00 98.38 206 LYS A O 1
ATOM 1637 N N . THR A 1 207 ? -14.999 -0.957 8.379 1.00 98.50 207 THR A N 1
ATOM 1638 C CA . THR A 1 207 ? -14.929 -1.874 7.229 1.00 98.50 207 THR A CA 1
ATOM 1639 C C . THR A 1 207 ? -13.908 -2.991 7.439 1.00 98.50 207 THR A C 1
ATOM 1641 O O . THR A 1 207 ? -14.199 -4.139 7.122 1.00 98.50 207 THR A O 1
ATOM 1644 N N . LEU A 1 208 ? -12.739 -2.680 8.001 1.00 98.62 208 LEU A N 1
ATOM 1645 C CA . LEU A 1 208 ? -11.712 -3.675 8.306 1.00 98.62 208 LEU A CA 1
ATOM 1646 C C . LEU A 1 208 ? -12.195 -4.677 9.362 1.00 98.62 208 LEU A C 1
ATOM 1648 O O . LEU A 1 208 ? -11.975 -5.873 9.200 1.00 98.62 208 LEU A O 1
ATOM 1652 N N . VAL A 1 209 ? -12.903 -4.218 10.401 1.00 98.44 209 VAL A N 1
ATOM 1653 C CA . VAL A 1 209 ? -13.546 -5.115 11.378 1.00 98.44 209 VAL A CA 1
ATOM 1654 C C . VAL A 1 209 ? -14.537 -6.045 10.679 1.00 98.44 209 VAL A C 1
ATOM 1656 O O . VAL A 1 209 ? -14.439 -7.259 10.815 1.00 98.44 209 VAL A O 1
ATOM 1659 N N . VAL A 1 210 ? -15.437 -5.487 9.871 1.00 97.06 210 VAL A N 1
ATOM 1660 C CA . VAL A 1 210 ? -16.483 -6.226 9.148 1.00 97.06 210 VAL A CA 1
ATOM 1661 C C . VAL A 1 210 ? -15.903 -7.276 8.191 1.00 97.06 210 VAL A C 1
ATOM 1663 O O . VAL A 1 210 ? -16.453 -8.366 8.079 1.00 97.06 210 VAL A O 1
ATOM 1666 N N . ALA A 1 211 ? -14.792 -6.972 7.515 1.00 97.62 211 ALA A N 1
ATOM 1667 C CA . ALA A 1 211 ? -14.153 -7.888 6.570 1.00 97.62 211 ALA A CA 1
ATOM 1668 C C . ALA A 1 211 ? -13.289 -8.969 7.248 1.00 97.62 211 ALA A C 1
ATOM 1670 O O . ALA A 1 211 ? -13.139 -10.064 6.706 1.00 97.62 211 ALA A O 1
ATOM 1671 N N . CYS A 1 212 ? -12.692 -8.674 8.409 1.00 97.81 212 CYS A N 1
ATOM 1672 C CA . CYS A 1 212 ? -11.681 -9.537 9.034 1.00 97.81 212 CYS A CA 1
ATOM 1673 C C . CYS A 1 212 ? -12.145 -10.277 10.292 1.00 97.81 212 CYS A C 1
ATOM 1675 O O . CYS A 1 212 ? -11.455 -11.204 10.729 1.00 97.81 212 CYS A O 1
ATOM 1677 N N . VAL A 1 213 ? -13.263 -9.878 10.894 1.00 97.00 213 VAL A N 1
ATOM 1678 C CA . VAL A 1 213 ? -13.790 -10.462 12.131 1.00 97.00 213 VAL A CA 1
ATOM 1679 C C . VAL A 1 213 ? -15.112 -11.147 11.820 1.00 97.00 213 VAL A C 1
ATOM 1681 O O . VAL A 1 213 ? -16.064 -10.493 11.409 1.00 97.00 213 VAL A O 1
ATOM 1684 N N . ASP A 1 214 ? -15.171 -12.465 12.021 1.00 91.38 214 ASP A N 1
ATOM 1685 C CA . ASP A 1 214 ? -16.405 -13.226 11.811 1.00 91.38 214 ASP A CA 1
ATOM 1686 C C . ASP A 1 214 ? -17.416 -12.929 12.928 1.00 91.38 214 ASP A C 1
ATOM 1688 O O . ASP A 1 214 ? -18.406 -12.253 12.689 1.00 91.38 214 ASP A O 1
ATOM 1692 N N . ASN A 1 215 ? -17.121 -13.321 14.173 1.00 91.44 215 ASN A N 1
ATOM 1693 C CA . ASN A 1 215 ? -17.927 -12.951 15.344 1.00 91.44 215 ASN A CA 1
ATOM 1694 C C . ASN A 1 215 ? -17.137 -12.039 16.295 1.00 91.44 215 ASN A C 1
ATOM 1696 O O . ASN A 1 215 ? -17.405 -10.842 16.402 1.00 91.44 215 ASN A O 1
ATOM 1700 N N . ARG A 1 216 ? -16.092 -12.593 16.917 1.00 94.56 216 ARG A N 1
ATOM 1701 C CA . ARG A 1 216 ? -15.142 -11.865 17.764 1.00 94.56 216 ARG A CA 1
ATOM 1702 C C . ARG A 1 216 ? -13.715 -12.327 17.504 1.00 94.56 216 ARG A C 1
ATOM 1704 O O . ARG A 1 216 ? -13.504 -13.479 17.125 1.00 94.56 216 ARG A O 1
ATOM 1711 N N . LEU A 1 217 ? -12.750 -11.448 17.732 1.00 96.38 217 LEU A N 1
ATOM 1712 C CA . LEU A 1 217 ? -11.320 -11.718 17.593 1.00 96.38 217 LEU A CA 1
ATOM 1713 C C . LEU A 1 217 ? -10.561 -10.954 18.677 1.00 96.38 217 LEU A C 1
ATOM 1715 O O . LEU A 1 217 ? -10.917 -9.813 18.970 1.00 96.38 217 LEU A O 1
ATOM 1719 N N . GLU A 1 218 ? -9.536 -11.557 19.280 1.00 96.75 218 GLU A N 1
ATOM 1720 C CA . GLU A 1 218 ? -8.691 -10.826 20.228 1.00 96.75 218 GLU A CA 1
ATOM 1721 C C . GLU A 1 218 ? -8.043 -9.627 19.522 1.00 96.75 218 GLU A C 1
ATOM 1723 O O . GLU A 1 218 ? -7.645 -9.716 18.359 1.00 96.75 218 GLU A O 1
ATOM 1728 N N . PHE A 1 219 ? -7.938 -8.488 20.206 1.00 97.50 219 PHE A N 1
ATOM 1729 C CA . PHE A 1 219 ? -7.398 -7.263 19.619 1.00 97.50 219 PHE A CA 1
ATOM 1730 C C . PHE A 1 219 ? -5.997 -7.462 19.018 1.00 97.50 219 PHE A C 1
ATOM 1732 O O . PHE A 1 219 ? -5.731 -6.999 17.910 1.00 97.50 219 PHE A O 1
ATOM 1739 N N . LYS A 1 220 ? -5.127 -8.228 19.687 1.00 96.38 220 LYS A N 1
ATOM 1740 C CA . LYS A 1 220 ? -3.787 -8.559 19.176 1.00 96.38 220 LYS A CA 1
ATOM 1741 C C . LYS A 1 220 ? -3.847 -9.371 17.880 1.00 96.38 220 LYS A C 1
ATOM 1743 O O . LYS A 1 220 ? -3.155 -9.038 16.918 1.00 96.38 220 LYS A O 1
ATOM 1748 N N . ASP A 1 221 ? -4.723 -10.369 17.814 1.00 97.62 221 ASP A N 1
ATOM 1749 C CA . ASP A 1 221 ? -4.926 -11.175 16.607 1.00 97.62 221 ASP A CA 1
ATOM 1750 C C . ASP A 1 221 ? -5.553 -10.365 15.471 1.00 97.62 221 ASP A C 1
ATOM 1752 O O . ASP A 1 221 ? -5.252 -10.594 14.298 1.00 97.62 221 ASP A O 1
ATOM 1756 N N . PHE A 1 222 ? -6.403 -9.387 15.798 1.00 98.31 222 PHE A N 1
ATOM 1757 C CA . PHE A 1 222 ? -6.929 -8.447 14.816 1.00 98.31 222 PHE A CA 1
ATOM 1758 C C . PHE A 1 222 ? -5.803 -7.638 14.177 1.00 98.31 222 PHE A C 1
ATOM 1760 O O . PHE A 1 222 ? -5.746 -7.568 12.949 1.00 98.31 222 PHE A O 1
ATOM 1767 N N . LEU A 1 223 ? -4.861 -7.113 14.969 1.00 98.50 223 LEU A N 1
ATOM 1768 C CA . LEU A 1 223 ? -3.668 -6.460 14.431 1.00 98.50 223 LEU A CA 1
ATOM 1769 C C . LEU A 1 223 ? -2.895 -7.424 13.518 1.00 98.50 223 LEU A C 1
ATOM 1771 O O . LEU A 1 223 ? -2.700 -7.127 12.338 1.00 98.50 223 LEU A O 1
ATOM 1775 N N . VAL A 1 224 ? -2.523 -8.613 14.001 1.00 98.25 224 VAL A N 1
ATOM 1776 C CA . VAL A 1 224 ? -1.796 -9.612 13.190 1.00 98.25 224 VAL A CA 1
ATOM 1777 C C . VAL A 1 224 ? -2.506 -9.884 11.859 1.00 98.25 224 VAL A C 1
ATOM 1779 O O . VAL A 1 224 ? -1.867 -9.873 10.805 1.00 98.25 224 VAL A O 1
ATOM 1782 N N . ARG A 1 225 ? -3.835 -10.029 11.878 1.00 98.38 225 ARG A N 1
ATOM 1783 C CA . ARG A 1 225 ? -4.648 -10.246 10.677 1.00 98.38 225 ARG A CA 1
ATOM 1784 C C . ARG A 1 225 ? -4.612 -9.064 9.710 1.00 98.38 225 ARG A C 1
ATOM 1786 O O . ARG A 1 225 ? -4.506 -9.290 8.505 1.00 98.38 225 ARG A O 1
ATOM 1793 N N . LEU A 1 226 ? -4.678 -7.823 10.199 1.00 98.56 226 LEU A N 1
ATOM 1794 C CA . LEU A 1 226 ? -4.555 -6.633 9.349 1.00 98.56 226 LEU A CA 1
ATOM 1795 C C . LEU A 1 226 ? -3.182 -6.550 8.673 1.00 98.56 226 LEU A C 1
ATOM 1797 O O . LEU A 1 226 ? -3.099 -6.204 7.493 1.00 98.56 226 LEU A O 1
ATOM 1801 N N . HIS A 1 227 ? -2.122 -6.905 9.399 1.00 98.50 227 HIS A N 1
ATOM 1802 C CA . HIS A 1 227 ? -0.767 -6.927 8.858 1.00 98.50 227 HIS A CA 1
ATOM 1803 C C . HIS A 1 227 ? -0.610 -7.996 7.780 1.00 98.50 227 HIS A C 1
ATOM 1805 O O . HIS A 1 227 ? -0.198 -7.694 6.667 1.00 98.50 227 HIS A O 1
ATOM 1811 N N . GLN A 1 228 ? -1.022 -9.230 8.067 1.00 97.00 228 GLN A N 1
ATOM 1812 C CA . GLN A 1 228 ? -0.902 -10.339 7.120 1.00 97.00 228 GLN A CA 1
ATOM 1813 C C . GLN A 1 228 ? -1.742 -10.133 5.855 1.00 97.00 228 GLN A C 1
ATOM 1815 O O . GLN A 1 228 ? -1.286 -10.452 4.760 1.00 97.00 228 GLN A O 1
ATOM 1820 N N . ARG A 1 229 ? -2.968 -9.603 5.980 1.00 97.25 229 ARG A N 1
ATOM 1821 C CA . ARG A 1 229 ? -3.854 -9.412 4.820 1.00 97.25 229 ARG A CA 1
ATOM 1822 C C . ARG A 1 229 ? -3.474 -8.183 3.994 1.00 97.25 229 ARG A C 1
ATOM 1824 O O . ARG A 1 229 ? -3.487 -8.261 2.766 1.00 97.25 229 ARG A O 1
ATOM 1831 N N . TYR A 1 230 ? -3.157 -7.060 4.638 1.00 98.44 230 TYR A N 1
ATOM 1832 C CA . TYR A 1 230 ? -3.068 -5.755 3.966 1.00 98.44 230 TYR A CA 1
ATOM 1833 C C . TYR A 1 230 ? -1.730 -5.029 4.144 1.00 98.44 230 TYR A C 1
ATOM 1835 O O . TYR A 1 230 ? -1.594 -3.913 3.647 1.00 98.44 230 TYR A O 1
ATOM 1843 N N . GLY A 1 231 ? -0.778 -5.597 4.886 1.00 98.00 231 GLY A N 1
ATOM 1844 C CA . GLY A 1 231 ? 0.467 -4.917 5.249 1.00 98.00 231 GLY A CA 1
ATOM 1845 C C . GLY A 1 231 ? 0.269 -3.765 6.237 1.00 98.00 231 GLY A C 1
ATOM 1846 O O . GLY A 1 231 ? 1.133 -2.906 6.360 1.00 98.00 231 GLY A O 1
ATOM 1847 N N . ILE A 1 232 ? -0.874 -3.680 6.926 1.00 98.75 232 ILE A N 1
ATOM 1848 C CA . ILE A 1 232 ? -1.156 -2.580 7.860 1.00 98.75 232 ILE A CA 1
ATOM 1849 C C . ILE A 1 232 ? -0.370 -2.781 9.160 1.00 98.75 232 ILE A C 1
ATOM 1851 O O . ILE A 1 232 ? -0.578 -3.768 9.867 1.00 98.75 232 ILE A O 1
ATOM 1855 N N . VAL A 1 233 ? 0.481 -1.808 9.494 1.00 98.69 233 VAL A N 1
ATOM 1856 C CA . VAL A 1 233 ? 1.302 -1.782 10.714 1.00 98.69 233 VAL A CA 1
ATOM 1857 C C . VAL A 1 233 ? 0.748 -0.714 11.658 1.00 98.69 233 VAL A C 1
ATOM 1859 O O . VAL A 1 233 ? 0.669 0.460 11.297 1.00 98.69 233 VAL A O 1
ATOM 1862 N N . ILE A 1 234 ? 0.331 -1.119 12.857 1.00 98.38 234 ILE A N 1
ATOM 1863 C CA . ILE A 1 234 ? -0.275 -0.257 13.888 1.00 98.38 234 ILE A CA 1
ATOM 1864 C C . ILE A 1 234 ? 0.368 -0.497 15.254 1.00 98.38 234 ILE A C 1
ATOM 1866 O O . ILE A 1 234 ? 0.630 0.475 15.959 1.00 98.38 234 ILE A O 1
ATOM 1870 N N . GLY A 1 235 ? 0.583 -1.762 15.624 1.00 97.00 235 GLY A N 1
ATOM 1871 C CA . GLY A 1 235 ? 1.125 -2.173 16.915 1.00 97.00 235 GLY A CA 1
ATOM 1872 C C . GLY A 1 235 ? 2.568 -2.655 16.847 1.00 97.00 235 GLY A C 1
ATOM 1873 O O . GLY A 1 235 ? 3.122 -2.924 15.782 1.00 97.00 235 GLY A O 1
ATOM 1874 N N . ASP A 1 236 ? 3.161 -2.787 18.024 1.00 95.19 236 ASP A N 1
ATOM 1875 C CA . ASP A 1 236 ? 4.571 -3.094 18.249 1.00 95.19 236 ASP A CA 1
ATOM 1876 C C . ASP A 1 236 ? 4.991 -4.451 17.671 1.00 95.19 236 ASP A C 1
ATOM 1878 O O . ASP A 1 236 ? 6.032 -4.561 17.027 1.00 95.19 236 ASP A O 1
ATOM 1882 N N . ALA A 1 237 ? 4.143 -5.475 17.802 1.00 94.50 237 ALA A N 1
ATOM 1883 C CA . ALA A 1 237 ? 4.419 -6.804 17.259 1.00 94.50 237 ALA A CA 1
ATOM 1884 C C . ALA A 1 237 ? 4.626 -6.808 15.732 1.00 94.50 237 ALA A C 1
ATOM 1886 O O . ALA A 1 237 ? 5.402 -7.614 15.220 1.00 94.50 237 ALA A O 1
ATOM 1887 N N . GLN A 1 238 ? 3.939 -5.916 15.012 1.00 96.12 238 GLN A N 1
ATOM 1888 C CA . GLN A 1 238 ? 4.062 -5.762 13.559 1.00 96.12 238 GLN A CA 1
ATOM 1889 C C . GLN A 1 238 ? 5.247 -4.860 13.192 1.00 96.12 238 GLN A C 1
ATOM 1891 O O . GLN A 1 238 ? 5.804 -4.992 12.112 1.00 96.12 238 GLN A O 1
ATOM 1896 N N . ALA A 1 239 ? 5.635 -3.954 14.090 1.00 95.81 239 ALA A N 1
ATOM 1897 C CA . ALA A 1 239 ? 6.634 -2.922 13.848 1.00 95.81 239 ALA A CA 1
ATOM 1898 C C . ALA A 1 239 ? 8.066 -3.317 14.251 1.00 95.81 239 ALA A C 1
ATOM 1900 O O . ALA A 1 239 ? 8.931 -2.448 14.354 1.00 95.81 239 ALA A O 1
ATOM 1901 N N . ARG A 1 240 ? 8.342 -4.611 14.473 1.00 93.94 240 ARG A N 1
ATOM 1902 C CA . ARG A 1 240 ? 9.659 -5.103 14.929 1.00 93.94 240 ARG A CA 1
ATOM 1903 C C . ARG A 1 240 ? 10.817 -4.600 14.072 1.00 93.94 240 ARG A C 1
ATOM 1905 O O . ARG A 1 240 ? 11.813 -4.161 14.622 1.00 93.94 240 ARG A O 1
ATOM 1912 N N . SER A 1 241 ? 10.654 -4.567 12.750 1.00 93.31 241 SER A N 1
ATOM 1913 C CA . SER A 1 241 ? 11.669 -4.048 11.823 1.00 93.31 241 SER A CA 1
ATOM 1914 C C . SER A 1 241 ? 12.069 -2.596 12.118 1.00 93.31 241 SER A C 1
ATOM 1916 O O . SER A 1 241 ? 13.241 -2.250 12.004 1.00 93.31 241 SER A O 1
ATOM 1918 N N . PHE A 1 242 ? 11.119 -1.752 12.530 1.00 94.31 242 PHE A N 1
ATOM 1919 C CA . PHE A 1 242 ? 11.365 -0.351 12.877 1.00 94.31 242 PHE A CA 1
ATOM 1920 C C . PHE A 1 242 ? 12.076 -0.211 14.224 1.00 94.31 242 PHE A C 1
ATOM 1922 O O . PHE A 1 242 ? 12.939 0.661 14.364 1.00 94.31 242 PHE A O 1
ATOM 1929 N N . VAL A 1 243 ? 11.730 -1.076 15.182 1.00 93.56 243 VAL A N 1
ATOM 1930 C CA . VAL A 1 243 ? 12.337 -1.123 16.521 1.00 93.56 243 VAL A CA 1
ATOM 1931 C C . VAL A 1 243 ? 13.767 -1.649 16.446 1.00 93.56 243 VAL A C 1
ATOM 1933 O O . VAL A 1 243 ? 14.687 -1.001 16.936 1.00 93.56 243 VAL A O 1
ATOM 1936 N N . ASP A 1 244 ? 13.979 -2.763 15.748 1.00 94.38 244 ASP A N 1
ATOM 1937 C CA . ASP A 1 244 ? 15.296 -3.379 15.563 1.00 94.38 244 ASP A CA 1
ATOM 1938 C C . ASP A 1 244 ? 16.255 -2.445 14.802 1.00 94.38 244 ASP A C 1
ATOM 1940 O O . ASP A 1 244 ? 17.458 -2.431 15.059 1.00 94.38 244 ASP A O 1
ATOM 1944 N N . ALA A 1 245 ? 15.723 -1.621 13.891 1.00 94.25 245 ALA A N 1
ATOM 1945 C CA . ALA A 1 245 ? 16.480 -0.594 13.176 1.00 94.25 245 ALA A CA 1
ATOM 1946 C C . ALA A 1 245 ? 16.724 0.695 13.991 1.00 94.25 245 ALA A C 1
ATOM 1948 O O . ALA A 1 245 ? 17.396 1.602 13.497 1.00 94.25 245 ALA A O 1
ATOM 1949 N N . GLY A 1 246 ? 16.168 0.817 15.203 1.00 93.50 246 GLY A N 1
ATOM 1950 C CA . GLY A 1 246 ? 16.294 2.005 16.055 1.00 93.50 246 GLY A CA 1
ATOM 1951 C C . GLY A 1 246 ? 15.553 3.242 15.532 1.00 93.50 246 GLY A C 1
ATOM 1952 O O . GLY A 1 246 ? 15.895 4.367 15.890 1.00 93.50 246 GLY A O 1
ATOM 1953 N N . THR A 1 247 ? 14.563 3.059 14.653 1.00 93.56 247 THR A N 1
ATOM 1954 C CA . THR A 1 247 ? 13.777 4.164 14.065 1.00 93.56 247 THR A CA 1
ATOM 1955 C C . THR A 1 247 ? 12.552 4.556 14.895 1.00 93.56 247 THR A C 1
ATOM 1957 O O . THR A 1 247 ? 11.979 5.622 14.668 1.00 93.56 247 THR A O 1
ATOM 1960 N N . ALA A 1 248 ? 12.157 3.709 15.846 1.00 95.31 248 ALA A N 1
ATOM 1961 C CA . ALA A 1 248 ? 11.126 3.960 16.847 1.00 95.31 248 ALA A CA 1
ATOM 1962 C C . ALA A 1 248 ? 11.338 3.050 18.056 1.00 95.31 248 ALA A C 1
ATOM 1964 O O . ALA A 1 248 ? 11.922 1.973 17.922 1.00 95.31 248 ALA A O 1
ATOM 1965 N N . ASP A 1 249 ? 10.791 3.443 19.201 1.00 96.06 249 ASP A N 1
ATOM 1966 C CA . ASP A 1 249 ? 10.760 2.581 20.376 1.00 96.06 249 ASP A CA 1
ATOM 1967 C C . ASP A 1 249 ? 9.531 1.659 20.337 1.00 96.06 249 ASP A C 1
ATOM 1969 O O . ASP A 1 249 ? 8.515 1.949 19.697 1.00 96.06 249 ASP A O 1
ATOM 1973 N N . GLN A 1 250 ? 9.582 0.537 21.062 1.00 96.25 250 GLN A N 1
ATOM 1974 C CA . GLN A 1 250 ? 8.428 -0.365 21.186 1.00 96.25 250 GLN A CA 1
ATOM 1975 C C . GLN A 1 250 ? 7.196 0.365 21.762 1.00 96.25 250 GLN A C 1
ATOM 1977 O O . GLN A 1 250 ? 6.059 0.108 21.355 1.00 96.25 250 GLN A O 1
ATOM 1982 N N . GLU A 1 251 ? 7.426 1.302 22.687 1.00 97.00 251 GLU A N 1
ATOM 1983 C CA . GLU A 1 251 ? 6.380 2.089 23.342 1.00 97.00 251 GLU A CA 1
ATOM 1984 C C . GLU A 1 251 ? 5.606 2.964 22.347 1.00 97.00 251 GLU A C 1
ATOM 1986 O O . GLU A 1 251 ? 4.382 3.025 22.440 1.00 97.00 251 GLU A O 1
ATOM 1991 N N . ASP A 1 252 ? 6.261 3.531 21.324 1.00 96.75 252 ASP A N 1
ATOM 1992 C CA . ASP A 1 252 ? 5.607 4.365 20.302 1.00 96.75 252 ASP A CA 1
ATOM 1993 C C . ASP A 1 252 ? 4.459 3.629 19.592 1.00 96.75 252 ASP A C 1
ATOM 1995 O O . ASP A 1 252 ? 3.381 4.192 19.346 1.00 96.75 252 ASP A O 1
ATOM 1999 N N . PHE A 1 253 ? 4.689 2.358 19.252 1.00 97.88 253 PHE A N 1
ATOM 2000 C CA . PHE A 1 253 ? 3.709 1.512 18.579 1.00 97.88 253 PHE A CA 1
ATOM 2001 C C . PHE A 1 253 ? 2.710 0.874 19.549 1.00 97.88 253 PHE A C 1
ATOM 2003 O O . PHE A 1 253 ? 1.543 0.712 19.185 1.00 97.88 253 PHE A O 1
ATOM 2010 N N . SER A 1 254 ? 3.119 0.571 20.784 1.00 97.12 254 SER A N 1
ATOM 2011 C CA . SER A 1 254 ? 2.200 0.143 21.848 1.00 97.12 254 SER A CA 1
ATOM 2012 C C . SER A 1 254 ? 1.141 1.221 22.125 1.00 97.12 254 SER A C 1
ATOM 2014 O O . SER A 1 254 ? -0.062 0.959 22.082 1.00 97.12 254 SER A O 1
ATOM 2016 N N . ASP A 1 255 ? 1.576 2.473 22.261 1.00 96.88 255 ASP A N 1
ATOM 2017 C CA . ASP A 1 255 ? 0.725 3.653 22.401 1.00 96.88 255 ASP A CA 1
ATOM 2018 C C . ASP A 1 255 ? -0.231 3.838 21.216 1.00 96.88 255 ASP A C 1
ATOM 2020 O O . ASP A 1 255 ? -1.401 4.202 21.370 1.00 96.88 255 ASP A O 1
ATOM 2024 N N . ASN A 1 256 ? 0.268 3.628 19.996 1.00 98.12 256 ASN A N 1
ATOM 2025 C CA . ASN A 1 256 ? -0.538 3.730 18.784 1.00 98.12 256 ASN A CA 1
ATOM 2026 C C . ASN A 1 256 ? -1.615 2.634 18.722 1.00 98.12 256 ASN A C 1
ATOM 2028 O O . ASN A 1 256 ? -2.760 2.925 18.368 1.00 98.12 256 ASN A O 1
ATOM 2032 N N . ALA A 1 257 ? -1.280 1.407 19.127 1.00 97.88 257 ALA A N 1
ATOM 2033 C CA . ALA A 1 257 ? -2.237 0.315 19.263 1.00 97.88 257 ALA A CA 1
ATOM 2034 C C . ALA A 1 257 ? -3.278 0.598 20.354 1.00 97.88 257 ALA A C 1
ATOM 2036 O O . ALA A 1 257 ? -4.467 0.406 20.106 1.00 97.88 257 ALA A O 1
ATOM 2037 N N . HIS A 1 258 ? -2.874 1.132 21.510 1.00 96.69 258 HIS A N 1
ATOM 2038 C CA . HIS A 1 258 ? -3.806 1.492 22.580 1.00 96.69 258 HIS A CA 1
ATOM 2039 C C . HIS A 1 258 ? -4.852 2.509 22.110 1.00 96.69 258 HIS A C 1
ATOM 2041 O O . HIS A 1 258 ? -6.049 2.344 22.342 1.00 96.69 258 HIS A O 1
ATOM 2047 N N . ARG A 1 259 ? -4.428 3.515 21.335 1.00 97.38 259 ARG A N 1
ATOM 2048 C CA . ARG A 1 259 ? -5.351 4.484 20.723 1.00 97.38 259 ARG A CA 1
ATOM 2049 C C . ARG A 1 259 ? -6.323 3.828 19.748 1.00 97.38 259 ARG A C 1
ATOM 2051 O O . ARG A 1 259 ? -7.474 4.254 19.671 1.00 97.38 259 ARG A O 1
ATOM 2058 N N . LEU A 1 260 ? -5.890 2.826 18.973 1.00 98.25 260 LEU A N 1
ATOM 2059 C CA . LEU A 1 260 ? -6.826 2.072 18.132 1.00 98.25 260 LEU A CA 1
ATOM 2060 C C . LEU A 1 260 ? -7.847 1.345 19.005 1.00 98.25 260 LEU A C 1
ATOM 2062 O O . LEU A 1 260 ? -9.031 1.370 18.680 1.00 98.25 260 LEU A O 1
ATOM 2066 N N . GLU A 1 261 ? -7.403 0.718 20.091 1.00 97.56 261 GLU A N 1
ATOM 2067 C CA . GLU A 1 261 ? -8.268 -0.012 21.014 1.00 97.56 261 GLU A CA 1
ATOM 2068 C C . GLU A 1 261 ? -9.374 0.891 21.586 1.00 97.56 261 GLU A C 1
ATOM 2070 O O . GLU A 1 261 ? -10.560 0.588 21.438 1.00 97.56 261 GLU A O 1
ATOM 2075 N N . GLU A 1 262 ? -9.000 2.047 22.145 1.00 96.69 262 GLU A N 1
ATOM 2076 C CA . GLU A 1 262 ? -9.935 3.062 22.653 1.00 96.69 262 GLU A CA 1
ATOM 2077 C C . GLU A 1 262 ? -10.893 3.550 21.560 1.00 96.69 262 GLU A C 1
ATOM 2079 O O . GLU A 1 262 ? -12.098 3.718 21.776 1.00 96.69 262 GLU A O 1
ATOM 2084 N N . ARG A 1 263 ? -10.368 3.754 20.349 1.00 97.38 263 ARG A N 1
ATOM 2085 C CA . ARG A 1 263 ? -11.154 4.232 19.214 1.00 97.38 263 ARG A CA 1
ATOM 2086 C C . ARG A 1 263 ? -12.173 3.195 18.761 1.00 97.38 263 ARG A C 1
ATOM 2088 O O . ARG A 1 263 ? -13.333 3.553 18.571 1.00 97.38 263 ARG A O 1
ATOM 2095 N N . LEU A 1 264 ? -11.794 1.923 18.652 1.00 98.12 264 LEU A N 1
ATOM 2096 C CA . LEU A 1 264 ? -12.724 0.831 18.356 1.00 98.12 264 LEU A CA 1
ATOM 2097 C C . LEU A 1 264 ? -13.776 0.672 19.461 1.00 98.12 264 LEU A C 1
ATOM 2099 O O . LEU A 1 264 ? -14.947 0.465 19.140 1.00 98.12 264 LEU A O 1
ATOM 2103 N N . ALA A 1 265 ? -13.400 0.838 20.733 1.00 96.62 265 ALA A N 1
ATOM 2104 C CA . ALA A 1 265 ? -14.348 0.822 21.848 1.00 96.62 265 ALA A CA 1
ATOM 2105 C C . ALA A 1 265 ? -15.381 1.954 21.721 1.00 96.62 265 ALA A C 1
ATOM 2107 O O . ALA A 1 265 ? -16.581 1.709 21.826 1.00 96.62 265 ALA A O 1
ATOM 2108 N N . SER A 1 266 ? -14.937 3.174 21.391 1.00 96.31 266 SER A N 1
ATOM 2109 C CA . SER A 1 266 ? -15.827 4.329 21.176 1.00 96.31 266 SER A CA 1
ATOM 2110 C C . SER A 1 266 ? -16.796 4.150 19.999 1.00 96.31 266 SER A C 1
ATOM 2112 O O . SER A 1 266 ? -17.879 4.729 19.989 1.00 96.31 266 SER A O 1
ATOM 2114 N N . LEU A 1 267 ? -16.424 3.320 19.018 1.00 96.50 267 LEU A N 1
ATOM 2115 C CA . LEU A 1 267 ? -17.256 2.956 17.869 1.00 96.50 267 LEU A CA 1
ATOM 2116 C C . LEU A 1 267 ? -18.196 1.773 18.161 1.00 96.50 267 LEU A C 1
ATOM 2118 O O . LEU A 1 267 ? -18.946 1.365 17.275 1.00 96.50 267 LEU A O 1
ATOM 2122 N N . GLY A 1 268 ? -18.140 1.194 19.366 1.00 95.81 268 GLY A N 1
ATOM 2123 C CA . GLY A 1 268 ? -18.902 -0.001 19.735 1.00 95.81 268 GLY A CA 1
ATOM 2124 C C . GLY A 1 268 ? -18.403 -1.293 19.076 1.00 95.81 268 GLY A C 1
ATOM 2125 O O . GLY A 1 268 ? -19.130 -2.285 19.067 1.00 95.81 268 GLY A O 1
ATOM 2126 N N . LEU A 1 269 ? -17.185 -1.287 18.521 1.00 96.88 269 LEU A N 1
ATOM 2127 C CA . LEU A 1 269 ? -16.567 -2.406 17.794 1.00 96.88 269 LEU A CA 1
ATOM 2128 C C . LEU A 1 269 ? -15.615 -3.235 18.661 1.00 96.88 269 LEU A C 1
ATOM 2130 O O . LEU A 1 269 ? -15.028 -4.198 18.176 1.00 96.88 269 LEU A O 1
ATOM 2134 N N . LEU A 1 270 ? -15.412 -2.845 19.919 1.00 96.50 270 LEU A N 1
ATOM 2135 C CA . LEU A 1 270 ? -14.531 -3.536 20.848 1.00 96.50 270 LEU A CA 1
ATOM 2136 C C . LEU A 1 270 ? -15.171 -3.620 22.231 1.00 96.50 270 LEU A C 1
ATOM 2138 O O . LEU A 1 270 ? -15.800 -2.667 22.693 1.00 96.50 270 LEU A O 1
ATOM 2142 N N . ARG A 1 271 ? -14.990 -4.763 22.896 1.00 92.75 271 ARG A N 1
ATOM 2143 C CA . ARG A 1 271 ? -15.430 -5.013 24.269 1.00 92.75 271 ARG A CA 1
ATOM 2144 C C . ARG A 1 271 ? -14.260 -5.512 25.111 1.00 92.75 271 ARG A C 1
ATOM 2146 O O . ARG A 1 271 ? -13.557 -6.442 24.719 1.00 92.75 271 ARG A O 1
ATOM 2153 N N . ARG A 1 272 ? -14.086 -4.926 26.296 1.00 88.94 272 ARG A N 1
ATOM 2154 C CA . ARG A 1 272 ? -13.185 -5.458 27.326 1.00 88.94 272 ARG A CA 1
ATOM 2155 C C . ARG A 1 272 ? -13.936 -6.463 28.192 1.00 88.94 272 ARG A C 1
ATOM 2157 O O . ARG A 1 272 ? -15.027 -6.164 28.677 1.00 88.94 272 ARG A O 1
ATOM 2164 N N . LEU A 1 273 ? -13.366 -7.657 28.346 1.00 80.75 273 LEU A N 1
ATOM 2165 C CA . LEU A 1 273 ? -13.869 -8.688 29.266 1.0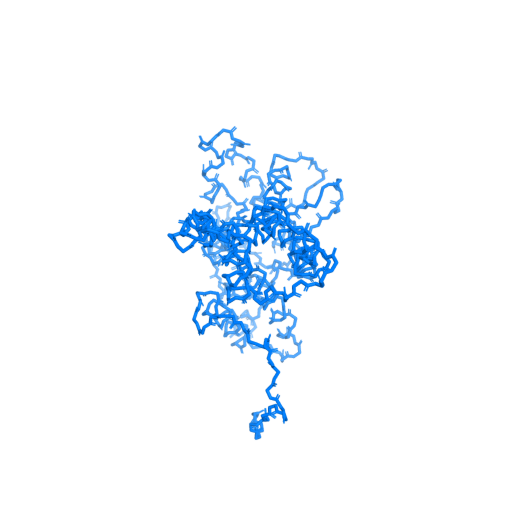0 80.75 273 LEU A CA 1
ATOM 2166 C C . LEU A 1 273 ? -13.031 -8.762 30.553 1.00 80.75 273 LEU A C 1
ATOM 2168 O O . LEU A 1 273 ? -13.520 -9.248 31.567 1.00 80.75 273 LEU A O 1
ATOM 2172 N N . SER A 1 274 ? -11.798 -8.253 30.516 1.00 77.31 274 SER A N 1
ATOM 2173 C CA . SER A 1 274 ? -10.906 -8.043 31.661 1.00 77.31 274 SER A CA 1
ATOM 2174 C C . SER A 1 274 ? -9.898 -6.929 31.339 1.00 77.31 274 SER A C 1
ATOM 2176 O O . SER A 1 274 ? -9.812 -6.492 30.188 1.00 77.31 274 SER A O 1
ATOM 2178 N N . ASP A 1 275 ? -9.102 -6.503 32.326 1.00 72.19 275 ASP A N 1
ATOM 2179 C CA . ASP A 1 275 ? -8.047 -5.484 32.150 1.00 72.19 275 ASP A CA 1
ATOM 2180 C C . ASP A 1 275 ? -6.988 -5.872 31.106 1.00 72.19 275 ASP A C 1
ATOM 2182 O O . ASP A 1 275 ? -6.338 -5.009 30.523 1.00 72.19 275 ASP A O 1
ATOM 2186 N N . SER A 1 276 ? -6.825 -7.171 30.848 1.00 71.06 276 SER A N 1
ATOM 2187 C CA . SER A 1 276 ? -5.812 -7.727 29.949 1.00 71.06 276 SER A CA 1
ATOM 2188 C C . SER A 1 276 ? -6.374 -8.316 28.652 1.00 71.06 276 SER A C 1
ATOM 2190 O O . SER A 1 276 ? -5.596 -8.807 27.834 1.00 71.06 276 SER A O 1
ATOM 2192 N N . CYS A 1 277 ? -7.697 -8.294 28.446 1.00 85.00 277 CYS A N 1
ATOM 2193 C CA . CYS A 1 277 ? -8.326 -8.969 27.314 1.00 85.00 277 CYS A CA 1
ATOM 2194 C C . CYS A 1 277 ? -9.417 -8.113 26.653 1.00 85.00 277 CYS A C 1
ATOM 2196 O O . CYS A 1 277 ? -10.516 -7.911 27.190 1.00 85.00 277 CYS A O 1
ATOM 2198 N N . ALA A 1 278 ? -9.098 -7.640 25.449 1.00 93.88 278 ALA A N 1
ATOM 2199 C CA . ALA A 1 278 ? -9.971 -6.862 24.585 1.00 93.88 278 ALA A CA 1
ATOM 2200 C C . ALA A 1 278 ? -10.323 -7.663 23.325 1.00 93.88 278 ALA A C 1
ATOM 2202 O O . ALA A 1 278 ? -9.437 -8.182 22.642 1.00 93.88 278 ALA A O 1
ATOM 2203 N N . TYR A 1 279 ? -11.613 -7.732 22.999 1.00 96.69 279 TYR A N 1
ATOM 2204 C CA . TYR A 1 279 ? -12.117 -8.406 21.806 1.00 96.69 279 TYR A CA 1
ATOM 2205 C C . TYR A 1 279 ? -12.724 -7.399 20.845 1.00 96.69 279 TYR A C 1
ATOM 2207 O O . TYR A 1 279 ? -13.618 -6.639 21.213 1.00 96.69 279 TYR A O 1
ATOM 2215 N N . VAL A 1 280 ? -12.260 -7.430 19.601 1.00 97.56 280 VAL A N 1
ATOM 2216 C CA . VAL A 1 280 ? -12.911 -6.763 18.478 1.00 97.56 280 VAL A CA 1
ATOM 2217 C C . VAL A 1 280 ? -14.095 -7.622 18.056 1.00 97.56 280 VAL A C 1
ATOM 2219 O O . VAL A 1 280 ? -13.946 -8.828 17.861 1.00 97.56 280 VAL A O 1
ATOM 2222 N N . GLU A 1 281 ? -15.265 -7.015 17.908 1.00 96.38 281 GLU A N 1
ATOM 2223 C CA . GLU A 1 281 ? -16.511 -7.713 17.605 1.00 96.38 281 GLU A CA 1
ATOM 2224 C C . GLU A 1 281 ? -17.142 -7.160 16.329 1.00 96.38 281 GLU A C 1
ATOM 2226 O O . GLU A 1 281 ? -17.214 -5.946 16.117 1.00 96.38 281 GLU A O 1
ATOM 2231 N N . ASN A 1 282 ? -17.616 -8.063 15.470 1.00 94.75 282 ASN A N 1
ATOM 2232 C CA . ASN A 1 282 ? -18.344 -7.671 14.276 1.00 94.75 282 ASN A CA 1
ATOM 2233 C C . ASN A 1 282 ? -19.756 -7.211 14.677 1.00 94.75 282 ASN A C 1
ATOM 2235 O O . ASN A 1 282 ? -20.550 -8.020 15.172 1.00 94.75 282 ASN A O 1
ATOM 2239 N N . PRO A 1 283 ? -20.116 -5.934 14.447 1.00 91.81 283 PRO A N 1
ATOM 2240 C CA . PRO A 1 283 ? -21.382 -5.384 14.925 1.00 91.81 283 PRO A CA 1
ATOM 2241 C C . PRO A 1 283 ? -22.602 -6.054 14.279 1.00 91.81 283 PRO A C 1
ATOM 2243 O O . PRO A 1 283 ? -23.696 -5.979 14.826 1.00 91.81 283 PRO A O 1
ATOM 2246 N N . PHE A 1 284 ? -22.425 -6.716 13.135 1.00 91.25 284 PHE A N 1
ATOM 2247 C CA . PHE A 1 284 ? -23.512 -7.316 12.367 1.00 91.25 284 PHE A CA 1
ATOM 2248 C C . PHE A 1 284 ? -23.765 -8.789 12.691 1.00 91.25 284 PHE A C 1
ATOM 2250 O O . PHE A 1 284 ? -24.738 -9.356 12.210 1.00 91.25 284 PHE A O 1
ATOM 2257 N N . GLN A 1 285 ? -22.917 -9.417 13.508 1.00 84.00 285 GLN A N 1
ATOM 2258 C CA . GLN A 1 285 ? -23.079 -10.824 13.900 1.00 84.00 285 GLN A CA 1
ATOM 2259 C C . GLN A 1 285 ? -23.678 -10.974 15.299 1.00 84.00 285 GLN A C 1
ATOM 2261 O O . GLN A 1 285 ? -24.308 -11.989 15.588 1.00 84.00 285 GLN A O 1
ATOM 2266 N N . ARG A 1 286 ? -23.608 -9.919 16.124 1.00 62.31 286 ARG A N 1
ATOM 2267 C CA . ARG A 1 286 ? -24.361 -9.823 17.386 1.00 62.31 286 ARG A CA 1
ATOM 2268 C C . ARG A 1 286 ? -25.869 -9.992 17.183 1.00 62.31 286 ARG A C 1
ATOM 2270 O O . ARG A 1 286 ? -26.484 -10.747 17.918 1.00 62.31 286 ARG A O 1
ATOM 2277 N N . ALA A 1 287 ? -26.427 -9.390 16.130 1.00 55.59 287 ALA A N 1
ATOM 2278 C CA . ALA A 1 287 ? -27.855 -9.471 15.792 1.00 55.59 287 ALA A CA 1
ATOM 2279 C C . ALA A 1 287 ? -28.354 -10.893 15.453 1.00 55.59 287 ALA A C 1
ATOM 2281 O O . ALA A 1 287 ? -29.539 -11.086 15.213 1.00 55.59 287 ALA A O 1
ATOM 2282 N N . ARG A 1 288 ? -27.450 -11.877 15.371 1.00 53.28 288 ARG A N 1
ATOM 2283 C CA . ARG A 1 288 ? -27.759 -13.285 15.105 1.00 53.28 288 ARG A CA 1
ATOM 2284 C C . ARG A 1 288 ? -27.739 -14.153 16.370 1.00 53.28 288 ARG A C 1
ATOM 2286 O O . ARG A 1 288 ? -28.155 -15.305 16.303 1.00 53.28 288 ARG A O 1
ATOM 2293 N N . ALA A 1 289 ? -27.176 -13.637 17.464 1.00 46.94 289 ALA A N 1
ATOM 2294 C CA . ALA A 1 289 ? -26.975 -14.342 18.731 1.00 46.94 289 ALA A CA 1
ATOM 2295 C C . ALA A 1 289 ? -27.930 -13.875 19.848 1.00 46.94 289 ALA A C 1
ATOM 2297 O O . ALA A 1 289 ? -27.943 -14.487 20.915 1.00 46.94 289 ALA A O 1
ATOM 2298 N N . GLU A 1 290 ? -28.707 -12.820 19.590 1.00 40.09 290 GLU A N 1
ATOM 2299 C CA . GLU A 1 290 ? -29.882 -12.384 20.361 1.00 40.09 290 GLU A CA 1
ATOM 2300 C C . GLU A 1 290 ? -31.159 -12.808 19.626 1.00 40.09 290 GLU A C 1
ATOM 2302 O O . GLU A 1 290 ? -32.115 -13.226 20.316 1.00 40.09 290 GLU A O 1
#

Nearest PDB structures (foldseek):
  6uuj-assembly3_H  TM=2.042E-01  e=1.881E+00  Mycobacterium tuberculosis H37Rv
  4n9u-assembly1_A-2  TM=1.781E-01  e=4.246E+00  Homo sapiens
  6b02-assembly1_B  TM=1.568E-01  e=7.543E+00  Choristoneura fumiferana

Solvent-accessible surface area (backbone atoms only — not comparable to full-atom values): 16197 Å² total; per-residue (Å²): 136,76,74,80,88,81,72,75,96,61,90,60,86,84,76,63,75,100,58,97,75,55,75,54,58,56,51,42,50,49,35,44,52,43,44,70,70,44,86,62,57,70,79,72,41,46,63,44,49,54,35,49,48,48,50,34,56,44,48,43,52,48,50,59,15,27,60,72,61,76,48,74,83,69,61,43,35,38,26,56,89,62,97,66,90,53,67,48,50,53,50,5,24,50,35,39,52,52,59,58,43,36,55,57,54,24,52,52,50,65,59,55,52,51,73,75,33,69,66,42,54,51,19,62,72,42,100,52,24,46,62,46,36,47,56,49,39,26,73,78,69,64,46,74,84,75,60,97,83,65,82,75,92,45,50,64,57,57,53,54,50,48,49,50,53,51,53,53,53,31,63,76,47,71,53,41,45,51,68,50,45,34,42,73,43,25,40,34,40,46,80,100,46,96,55,57,20,26,32,61,34,71,71,34,51,52,38,51,40,45,40,72,26,76,53,65,36,47,47,69,57,46,48,52,49,41,27,74,75,67,24,39,28,44,33,36,88,69,38,46,71,42,38,78,68,68,75,43,59,60,62,56,24,44,54,32,34,50,48,45,51,55,50,34,36,76,70,67,31,35,47,72,84,49,101,88,42,46,32,34,37,18,78,60,43,54,77,73,78,113